Protein AF-A0A538GZ93-F1 (afdb_monomer_lite)

Radius of gyration: 25.15 Å; chains: 1; bounding box: 50×62×90 Å

Structure (mmCIF, N/CA/C/O backbone):
data_AF-A0A538GZ93-F1
#
_entry.id   AF-A0A538GZ93-F1
#
loop_
_atom_site.group_PDB
_atom_site.id
_atom_site.type_symbol
_atom_site.label_atom_id
_atom_site.label_alt_id
_atom_site.label_comp_id
_atom_site.label_asym_id
_atom_site.label_entity_id
_atom_site.label_seq_id
_atom_site.pdbx_PDB_ins_code
_atom_site.Cartn_x
_atom_site.Cartn_y
_atom_site.Cartn_z
_atom_site.occupancy
_atom_site.B_iso_or_equiv
_atom_site.auth_seq_id
_atom_site.auth_comp_id
_atom_site.auth_asym_id
_atom_site.auth_atom_id
_atom_site.pdbx_PDB_model_num
ATOM 1 N N . MET A 1 1 ? 19.961 29.760 -63.020 1.00 33.03 1 MET A N 1
ATOM 2 C CA . MET A 1 1 ? 20.950 28.716 -62.664 1.00 33.03 1 MET A CA 1
ATOM 3 C C . MET A 1 1 ? 20.915 28.530 -61.152 1.00 33.03 1 MET A C 1
ATOM 5 O O . MET A 1 1 ? 20.773 29.519 -60.448 1.00 33.03 1 MET A O 1
ATOM 9 N N . ARG A 1 2 ? 20.919 27.277 -60.682 1.00 33.62 2 ARG A N 1
ATOM 10 C CA . ARG A 1 2 ? 20.816 26.868 -59.266 1.00 33.62 2 ARG A CA 1
ATOM 11 C C . ARG A 1 2 ? 22.077 27.219 -58.461 1.00 33.62 2 ARG A C 1
ATOM 13 O O . ARG A 1 2 ? 23.160 27.010 -58.991 1.00 33.62 2 ARG A O 1
ATOM 20 N N . ALA A 1 3 ? 21.899 27.595 -57.188 1.00 28.95 3 ALA A N 1
ATOM 21 C CA . ALA A 1 3 ? 22.716 27.256 -55.998 1.00 28.95 3 ALA A CA 1
ATOM 22 C C . ALA A 1 3 ? 22.249 28.168 -54.830 1.00 28.95 3 ALA A C 1
ATOM 24 O O . ALA A 1 3 ? 22.225 29.374 -55.016 1.00 28.95 3 ALA A O 1
ATOM 25 N N . ILE A 1 4 ? 21.628 27.701 -53.735 1.00 34.88 4 ILE A N 1
ATOM 26 C CA . ILE A 1 4 ? 22.102 26.900 -52.576 1.00 34.88 4 ILE A CA 1
ATOM 27 C C . ILE A 1 4 ? 22.288 27.798 -51.332 1.00 34.88 4 ILE A C 1
ATOM 29 O O . ILE A 1 4 ? 23.159 28.657 -51.343 1.00 34.88 4 ILE A O 1
ATOM 33 N N . ARG A 1 5 ? 21.532 27.448 -50.264 1.00 31.25 5 ARG A N 1
ATOM 34 C CA . ARG A 1 5 ? 21.766 27.665 -48.807 1.00 31.25 5 ARG A CA 1
ATOM 35 C C . ARG A 1 5 ? 21.758 29.121 -48.312 1.00 31.25 5 ARG A C 1
ATOM 37 O O . ARG A 1 5 ? 22.118 30.019 -49.044 1.00 31.25 5 ARG A O 1
ATOM 44 N N . LEU A 1 6 ? 21.448 29.470 -47.067 1.00 32.88 6 LEU A N 1
ATOM 45 C CA . LEU A 1 6 ? 20.884 28.906 -45.826 1.00 32.88 6 LEU A CA 1
ATOM 46 C C . LEU A 1 6 ? 20.804 30.139 -44.892 1.00 32.88 6 LEU A C 1
ATOM 48 O O . LEU A 1 6 ? 21.508 31.116 -45.127 1.00 32.88 6 LEU A O 1
ATOM 52 N N . LEU A 1 7 ? 20.067 30.028 -43.786 1.00 32.72 7 LEU A N 1
ATOM 53 C CA . LEU A 1 7 ? 20.165 30.898 -42.604 1.00 32.72 7 LEU A CA 1
ATOM 54 C C . LEU A 1 7 ? 19.738 32.364 -42.784 1.00 32.72 7 LEU A C 1
ATOM 56 O O . LEU A 1 7 ? 20.490 33.224 -43.223 1.00 32.72 7 LEU A O 1
ATOM 60 N N . CYS A 1 8 ? 18.555 32.668 -42.271 1.00 30.39 8 CYS A N 1
ATOM 61 C CA . CYS A 1 8 ? 18.413 33.475 -41.062 1.00 30.39 8 CYS A CA 1
ATOM 62 C C . CYS A 1 8 ? 16.921 33.530 -40.751 1.00 30.39 8 CYS A C 1
ATOM 64 O O . CYS A 1 8 ? 16.125 33.727 -41.658 1.00 30.39 8 CYS A O 1
ATOM 66 N N . TRP A 1 9 ? 16.564 33.320 -39.492 1.00 29.02 9 TRP A N 1
ATOM 67 C CA . TRP A 1 9 ? 15.606 34.115 -38.720 1.00 29.02 9 TRP A CA 1
ATOM 68 C C . TRP A 1 9 ? 15.513 33.425 -37.365 1.00 29.02 9 TRP A C 1
ATOM 70 O O . TRP A 1 9 ? 14.791 32.453 -37.164 1.00 29.02 9 TRP A O 1
ATOM 80 N N . GLY A 1 10 ? 16.375 33.893 -36.467 1.00 29.19 10 GLY A N 1
ATOM 81 C CA . GLY A 1 10 ? 16.202 33.695 -35.045 1.00 29.19 10 GLY A CA 1
ATOM 82 C C . GLY A 1 10 ? 15.264 34.754 -34.473 1.00 29.19 10 GLY A C 1
ATOM 83 O O . GLY A 1 10 ? 15.042 35.804 -35.072 1.00 29.19 10 GLY A O 1
ATOM 84 N N . VAL A 1 11 ? 14.847 34.464 -33.243 1.00 38.41 11 VAL A N 1
ATOM 85 C CA . VAL A 1 11 ? 14.286 35.379 -32.243 1.00 38.41 11 VAL A CA 1
ATOM 86 C C . VAL A 1 11 ? 12.806 35.731 -32.418 1.00 38.41 11 VAL A C 1
ATOM 88 O O . VAL A 1 11 ? 12.451 36.782 -32.931 1.00 38.41 11 VAL A O 1
ATOM 91 N N . CYS A 1 12 ? 11.948 34.867 -31.870 1.00 31.84 12 CYS A N 1
ATOM 92 C CA . CYS A 1 12 ? 10.775 35.269 -31.085 1.00 31.84 12 CYS A CA 1
ATOM 93 C C . CYS A 1 12 ? 10.253 34.044 -30.319 1.00 31.84 12 CYS A C 1
ATOM 95 O O . CYS A 1 12 ? 9.621 33.176 -30.911 1.00 31.84 12 CYS A O 1
ATOM 97 N N . GLY A 1 13 ? 10.544 33.948 -29.017 1.00 30.34 13 GLY A N 1
ATOM 98 C CA . GLY A 1 13 ? 9.973 32.883 -28.180 1.00 30.34 13 GLY A CA 1
ATOM 99 C C . GLY A 1 13 ? 10.751 32.488 -26.925 1.00 30.34 13 GLY A C 1
ATOM 100 O O . GLY A 1 13 ? 10.709 31.328 -26.548 1.00 30.34 13 GLY A O 1
ATOM 101 N N . LEU A 1 14 ? 11.479 33.402 -26.277 1.00 35.91 14 LEU A N 1
ATOM 102 C CA . LEU A 1 14 ? 12.173 33.127 -25.009 1.00 35.91 14 LEU A CA 1
ATOM 103 C C . LEU A 1 14 ? 11.898 34.236 -23.984 1.00 35.91 14 LEU A C 1
ATOM 105 O O . LEU A 1 14 ? 12.819 34.923 -23.573 1.00 35.91 14 LEU A O 1
ATOM 109 N N . VAL A 1 15 ? 10.629 34.443 -23.596 1.00 34.38 15 VAL A N 1
ATOM 110 C CA . VAL A 1 15 ? 10.277 35.214 -22.372 1.00 34.38 15 VAL A CA 1
ATOM 111 C C . VAL A 1 15 ? 9.033 34.676 -21.620 1.00 34.38 15 VAL A C 1
ATOM 113 O O . VAL A 1 15 ? 8.738 35.147 -20.533 1.00 34.38 15 VAL A O 1
ATOM 116 N N . LEU A 1 16 ? 8.318 33.640 -22.084 1.00 31.84 16 LEU A N 1
ATOM 117 C CA . LEU A 1 16 ? 7.093 33.155 -21.397 1.00 31.84 16 LEU A CA 1
ATOM 118 C C . LEU A 1 16 ? 7.134 31.692 -20.920 1.00 31.84 16 LEU A C 1
ATOM 120 O O . LEU A 1 16 ? 6.101 31.112 -20.613 1.00 31.84 16 LEU A O 1
ATOM 124 N N . GLY A 1 17 ? 8.327 31.105 -20.802 1.00 27.55 17 GLY A N 1
ATOM 125 C CA . GLY A 1 17 ? 8.528 29.721 -20.343 1.00 27.55 17 GLY A CA 1
ATOM 126 C C . GLY A 1 17 ? 9.226 29.586 -18.987 1.00 27.55 17 GLY A C 1
ATOM 127 O O . GLY A 1 17 ? 9.816 28.548 -18.727 1.00 27.55 17 GLY A O 1
ATOM 128 N N . ALA A 1 18 ? 9.227 30.630 -18.150 1.00 29.08 18 ALA A N 1
ATOM 129 C CA . ALA A 1 18 ? 9.915 30.640 -16.849 1.00 29.08 18 ALA A CA 1
ATOM 130 C C . ALA A 1 18 ? 8.966 30.816 -15.642 1.00 29.08 18 ALA A C 1
ATOM 132 O O . ALA A 1 18 ? 9.426 31.030 -14.527 1.00 29.08 18 ALA A O 1
ATOM 133 N N . ALA A 1 19 ? 7.646 30.718 -15.848 1.00 29.64 19 ALA A N 1
ATOM 134 C CA . ALA A 1 19 ? 6.640 30.947 -14.800 1.00 29.64 19 ALA A CA 1
ATOM 135 C C . ALA A 1 19 ? 5.643 29.785 -14.592 1.00 29.64 19 ALA A C 1
ATOM 137 O O . ALA A 1 19 ? 4.705 29.931 -13.817 1.00 29.64 19 ALA A O 1
ATOM 138 N N . ALA A 1 20 ? 5.837 28.631 -15.241 1.00 28.31 20 ALA A N 1
ATOM 139 C CA . ALA A 1 20 ? 4.929 27.476 -15.130 1.00 28.31 20 ALA A CA 1
ATOM 140 C C . ALA A 1 20 ? 5.632 26.145 -14.782 1.00 28.31 20 ALA A C 1
ATOM 142 O O . ALA A 1 20 ? 5.025 25.088 -14.878 1.00 28.31 20 ALA A O 1
ATOM 143 N N . GLY A 1 21 ? 6.903 26.189 -14.366 1.00 27.14 21 GLY A N 1
ATOM 144 C CA . GLY A 1 21 ? 7.731 25.006 -14.086 1.00 27.14 21 GLY A CA 1
ATOM 145 C C . GLY A 1 21 ? 8.230 24.926 -12.642 1.00 27.14 21 GLY A C 1
ATOM 146 O O . GLY A 1 21 ? 9.392 24.606 -12.428 1.00 27.14 21 GLY A O 1
ATOM 147 N N . VAL A 1 22 ? 7.395 25.300 -11.663 1.00 28.42 22 VAL A N 1
ATOM 148 C CA . VAL A 1 22 ? 7.729 25.266 -10.217 1.00 28.42 22 VAL A CA 1
ATOM 149 C C . VAL A 1 22 ? 6.665 24.513 -9.389 1.00 28.42 22 VAL A C 1
ATOM 151 O O . VAL A 1 22 ? 6.738 24.471 -8.170 1.00 28.42 22 VAL A O 1
ATOM 154 N N . ALA A 1 23 ? 5.681 23.863 -10.017 1.00 27.72 23 ALA A N 1
ATOM 155 C CA . ALA A 1 23 ? 4.518 23.312 -9.305 1.00 27.72 23 ALA A CA 1
ATOM 156 C C . ALA A 1 23 ? 4.428 21.771 -9.238 1.00 27.72 23 ALA A C 1
ATOM 158 O O . ALA A 1 23 ? 3.365 21.264 -8.903 1.00 27.72 23 ALA A O 1
ATOM 159 N N . ALA A 1 24 ? 5.490 21.012 -9.537 1.00 28.22 24 ALA A N 1
ATOM 160 C CA . ALA A 1 24 ? 5.375 19.552 -9.687 1.00 28.22 24 ALA A CA 1
ATOM 161 C C . 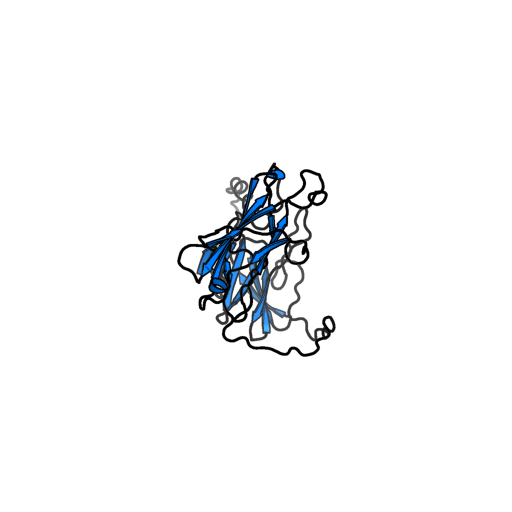ALA A 1 24 ? 6.510 18.730 -9.043 1.00 28.22 24 ALA A C 1
ATOM 163 O O . ALA A 1 24 ? 6.997 17.785 -9.646 1.00 28.22 24 ALA A O 1
ATOM 164 N N . VAL A 1 25 ? 6.929 19.064 -7.815 1.00 29.80 25 VAL A N 1
ATOM 165 C CA . VAL A 1 25 ? 7.693 18.133 -6.949 1.00 29.80 25 VAL A CA 1
ATOM 166 C C . VAL A 1 25 ? 7.205 18.252 -5.498 1.00 29.80 25 VAL A C 1
ATOM 168 O O . VAL A 1 25 ? 7.962 18.581 -4.589 1.00 29.80 25 VAL A O 1
ATOM 171 N N . ALA A 1 26 ? 5.902 18.046 -5.283 1.00 29.44 26 ALA A N 1
ATOM 172 C CA . ALA A 1 26 ? 5.291 18.009 -3.948 1.00 29.44 26 ALA A CA 1
ATOM 173 C C . ALA A 1 26 ? 4.615 16.660 -3.610 1.00 29.44 26 ALA A C 1
ATOM 175 O O . ALA A 1 26 ? 4.062 16.518 -2.525 1.00 29.44 26 ALA A O 1
ATOM 176 N N . ALA A 1 27 ? 4.716 15.648 -4.480 1.00 30.12 27 ALA A N 1
ATOM 177 C CA . ALA A 1 27 ? 4.021 14.366 -4.314 1.00 30.12 27 ALA A CA 1
ATOM 178 C C . ALA A 1 27 ? 4.760 13.326 -3.468 1.00 30.12 27 ALA A C 1
ATOM 180 O O . ALA A 1 27 ? 4.169 12.710 -2.593 1.00 30.12 27 ALA A O 1
ATOM 181 N N . ALA A 1 28 ? 6.066 13.149 -3.678 1.00 29.59 28 ALA A N 1
ATOM 182 C CA . ALA A 1 28 ? 6.878 12.207 -2.896 1.00 29.59 28 ALA A CA 1
ATOM 183 C C . ALA A 1 28 ? 7.551 12.872 -1.675 1.00 29.59 28 ALA A C 1
ATOM 185 O O . ALA A 1 28 ? 8.419 12.297 -1.027 1.00 29.59 28 ALA A O 1
ATOM 186 N N . GLY A 1 29 ? 7.145 14.111 -1.377 1.00 29.72 29 GLY A N 1
ATOM 187 C CA . GLY A 1 29 ? 7.703 14.993 -0.353 1.00 29.72 29 GLY A CA 1
ATOM 188 C C . GLY A 1 29 ? 6.637 15.622 0.544 1.00 29.72 29 GLY A C 1
ATOM 189 O O . GLY A 1 29 ? 6.846 16.720 1.059 1.00 29.72 29 GLY A O 1
ATOM 190 N N . ALA A 1 30 ? 5.518 14.932 0.792 1.00 31.72 30 ALA A N 1
ATOM 191 C CA . ALA A 1 30 ? 4.599 15.316 1.871 1.00 31.72 30 ALA A CA 1
ATOM 192 C C . ALA A 1 30 ? 5.238 15.201 3.276 1.00 31.72 30 ALA A C 1
ATOM 194 O O . ALA A 1 30 ? 4.623 15.582 4.270 1.00 31.72 30 ALA A O 1
ATOM 195 N N . ILE A 1 31 ? 6.504 14.775 3.357 1.00 36.38 31 ILE A N 1
ATOM 196 C CA . ILE A 1 31 ? 7.366 14.922 4.528 1.00 36.38 31 ILE A CA 1
ATOM 197 C C . ILE A 1 31 ? 8.696 15.584 4.111 1.00 36.38 31 ILE A C 1
ATOM 199 O O . ILE A 1 31 ? 9.736 14.943 4.155 1.00 36.38 31 ILE A O 1
ATOM 203 N N . ALA A 1 32 ? 8.667 16.832 3.618 1.00 39.22 32 ALA A N 1
ATOM 204 C CA . ALA A 1 32 ? 9.683 17.887 3.850 1.00 39.22 32 ALA A CA 1
ATOM 205 C C . ALA A 1 32 ? 9.792 18.901 2.688 1.00 39.22 32 ALA A C 1
ATOM 207 O O . ALA A 1 32 ? 10.618 18.742 1.792 1.00 39.22 32 ALA A O 1
ATOM 208 N N . ALA A 1 33 ? 9.059 20.019 2.771 1.00 29.81 33 ALA A N 1
ATOM 209 C CA . ALA A 1 33 ? 9.479 21.299 2.185 1.00 29.81 33 ALA A CA 1
ATOM 210 C C . ALA A 1 33 ? 8.758 22.485 2.861 1.00 29.81 33 ALA A C 1
ATOM 212 O O . ALA A 1 33 ? 7.602 22.782 2.573 1.00 29.81 33 ALA A O 1
ATOM 213 N N . GLY A 1 34 ? 9.491 23.175 3.744 1.00 27.19 34 GLY A N 1
ATOM 214 C CA . GLY A 1 34 ? 9.091 24.388 4.469 1.00 27.19 34 GLY A CA 1
ATOM 215 C C . GLY A 1 34 ? 8.592 24.101 5.890 1.00 27.19 34 GLY A C 1
ATOM 216 O O . GLY A 1 34 ? 7.882 23.114 6.078 1.00 27.19 34 GLY A O 1
ATOM 217 N N . PRO A 1 35 ? 8.915 24.932 6.904 1.00 34.22 35 PRO A N 1
ATOM 218 C CA . PRO A 1 35 ? 8.168 24.902 8.146 1.00 34.22 35 PRO A CA 1
ATOM 219 C C . PRO A 1 35 ? 6.760 25.368 7.786 1.00 34.22 35 PRO A C 1
ATOM 221 O O . PRO A 1 35 ? 6.449 26.558 7.796 1.00 34.22 35 PRO A O 1
ATOM 224 N N . THR A 1 36 ? 5.881 24.435 7.433 1.00 41.56 36 THR A N 1
ATOM 225 C CA . THR A 1 36 ? 4.512 24.625 7.868 1.00 41.56 36 THR A CA 1
ATOM 226 C C . THR A 1 36 ? 4.644 24.708 9.373 1.00 41.56 36 THR A C 1
ATOM 228 O O . THR A 1 36 ? 5.053 23.726 9.993 1.00 41.56 36 THR A O 1
ATOM 231 N N . ASP A 1 37 ? 4.384 25.885 9.931 1.00 48.09 37 ASP A N 1
ATOM 232 C CA . ASP A 1 37 ? 4.181 26.118 11.359 1.00 48.09 37 ASP A CA 1
ATOM 233 C C . ASP A 1 37 ? 2.904 25.364 11.783 1.00 48.09 37 ASP A C 1
ATOM 235 O O . ASP A 1 37 ? 1.902 25.927 12.211 1.00 48.09 37 ASP A O 1
ATOM 239 N N . ARG A 1 38 ? 2.875 24.059 11.486 1.00 55.56 38 ARG A N 1
ATOM 240 C CA . ARG A 1 38 ? 1.921 23.113 12.013 1.00 55.56 38 ARG A CA 1
ATOM 241 C C . ARG A 1 38 ? 2.386 22.951 13.429 1.00 55.56 38 ARG A C 1
ATOM 243 O O . ARG A 1 38 ? 3.443 22.375 13.672 1.00 55.56 38 ARG A O 1
ATOM 250 N N . ASP A 1 39 ? 1.597 23.525 14.318 1.00 66.25 39 ASP A N 1
ATOM 251 C CA . ASP A 1 39 ? 1.706 23.292 15.740 1.00 66.25 39 ASP A CA 1
ATOM 252 C C . ASP A 1 39 ? 1.962 21.790 15.959 1.00 66.25 39 ASP A C 1
ATOM 254 O O . ASP A 1 39 ? 1.113 20.985 15.560 1.00 66.25 39 ASP A O 1
ATOM 258 N N . PRO A 1 40 ? 3.117 21.380 16.514 1.00 66.00 40 PRO A N 1
ATOM 259 C CA . PRO A 1 40 ? 3.411 19.977 16.790 1.00 66.00 40 PRO A CA 1
ATOM 260 C C . PRO A 1 40 ? 2.304 19.303 17.606 1.00 66.00 40 PRO A C 1
ATOM 262 O O . PRO A 1 40 ? 2.048 18.115 17.427 1.00 66.00 40 PRO A O 1
ATOM 265 N N . ALA A 1 41 ? 1.570 20.074 18.419 1.00 68.56 41 ALA A N 1
ATOM 266 C CA . ALA A 1 41 ? 0.410 19.590 19.159 1.00 68.56 41 ALA A CA 1
ATOM 267 C C . ALA A 1 41 ? -0.745 19.118 18.250 1.00 68.56 41 ALA A C 1
ATOM 269 O O . ALA A 1 41 ? -1.578 18.319 18.675 1.00 68.56 41 ALA A O 1
ATOM 270 N N . SER A 1 42 ? -0.798 19.576 16.998 1.00 72.75 42 SER A N 1
ATOM 271 C CA . SER A 1 42 ? -1.792 19.167 15.997 1.00 72.75 42 SER A CA 1
ATOM 272 C C . SER A 1 42 ? -1.404 17.912 15.207 1.00 72.75 42 SER A C 1
ATOM 274 O O . SER A 1 42 ? -2.217 17.415 14.428 1.00 72.75 42 SER A O 1
ATOM 276 N N . ILE A 1 43 ? -0.184 17.394 15.391 1.00 78.69 43 ILE A N 1
ATOM 277 C CA . ILE A 1 43 ? 0.330 16.250 14.638 1.00 78.69 43 ILE A CA 1
ATOM 278 C C . ILE A 1 43 ? 0.079 14.960 15.423 1.00 78.69 43 ILE A C 1
ATOM 280 O O . ILE A 1 43 ? 0.451 14.823 16.588 1.00 78.69 43 ILE A O 1
ATOM 284 N N . ILE A 1 44 ? -0.537 13.996 14.749 1.00 85.19 44 ILE A N 1
ATOM 285 C CA . ILE A 1 44 ? -0.671 12.609 15.183 1.00 85.19 44 ILE A CA 1
ATOM 286 C C . ILE A 1 44 ? -0.404 11.731 13.962 1.00 85.19 44 ILE A C 1
ATOM 288 O O . ILE A 1 44 ? -0.912 12.0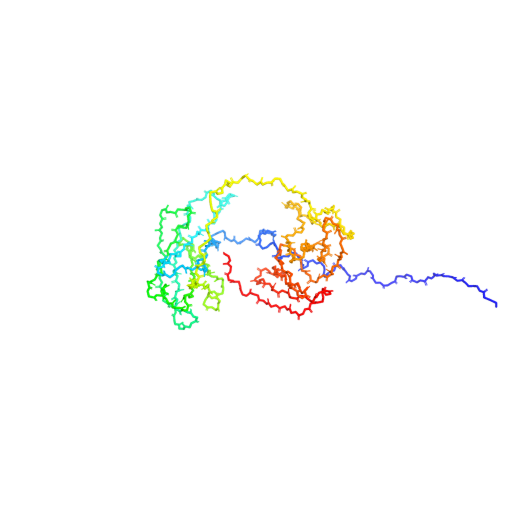15 12.876 1.00 85.19 44 ILE A O 1
ATOM 292 N N . ASP A 1 45 ? 0.401 10.693 14.148 1.00 85.88 45 ASP A N 1
ATOM 293 C CA . ASP A 1 45 ? 0.684 9.682 13.135 1.00 85.88 45 ASP A CA 1
ATOM 294 C C . ASP A 1 45 ? 0.419 8.287 13.705 1.00 85.88 45 ASP A C 1
ATOM 296 O O . ASP A 1 45 ? 0.504 8.071 14.921 1.00 85.88 45 ASP A O 1
ATOM 300 N N . VAL A 1 46 ? 0.028 7.349 12.848 1.00 87.12 46 VAL A N 1
ATOM 301 C CA . VAL A 1 46 ? -0.436 6.028 13.268 1.00 87.12 46 VAL A CA 1
ATOM 302 C C . VAL A 1 46 ? 0.137 4.952 12.360 1.00 87.12 46 VAL A C 1
ATOM 304 O O . VAL A 1 46 ? -0.189 4.884 11.183 1.00 87.12 46 VAL A O 1
ATOM 307 N N . GLY A 1 47 ? 0.923 4.053 12.948 1.00 86.62 47 GLY A N 1
ATOM 308 C CA . GLY A 1 47 ? 1.287 2.783 12.333 1.00 86.62 47 GLY A CA 1
ATOM 309 C C . GLY A 1 47 ? 0.241 1.714 12.643 1.00 86.62 47 GLY A C 1
ATOM 310 O O . GLY A 1 47 ? -0.132 1.513 13.803 1.00 86.62 47 GLY A O 1
ATOM 311 N N . HIS A 1 48 ? -0.203 0.997 11.621 1.00 89.62 48 HIS A N 1
ATOM 312 C CA . HIS A 1 48 ? -1.107 -0.142 11.725 1.00 89.62 48 HIS A CA 1
ATOM 313 C C . HIS A 1 48 ? -0.582 -1.260 10.821 1.00 89.62 48 HIS A C 1
ATOM 315 O O . HIS A 1 48 ? 0.094 -0.987 9.844 1.00 89.62 48 HIS A O 1
ATOM 321 N N . LEU A 1 49 ? -0.839 -2.518 11.173 1.00 87.44 49 LEU A N 1
ATOM 322 C CA . LEU A 1 49 ? -0.637 -3.642 10.263 1.00 87.44 49 LEU A CA 1
ATOM 323 C C . LEU A 1 49 ? -1.971 -4.381 10.166 1.00 87.44 49 LEU A C 1
ATOM 325 O O . LEU A 1 49 ? -2.362 -5.052 11.131 1.00 87.44 49 LEU A O 1
ATOM 329 N N . PRO A 1 50 ? -2.714 -4.224 9.061 1.00 87.56 50 PRO A N 1
ATOM 330 C CA . PRO A 1 50 ? -4.049 -4.779 8.951 1.00 87.56 50 PRO A CA 1
ATOM 331 C C . PRO A 1 50 ? -4.006 -6.309 8.804 1.00 87.56 50 PRO A C 1
ATOM 333 O O . PRO A 1 50 ? -3.255 -6.825 7.972 1.00 87.56 50 PRO A O 1
ATOM 336 N N . PRO A 1 51 ? -4.831 -7.079 9.543 1.00 90.19 51 PRO A N 1
ATOM 337 C CA . PRO A 1 51 ? -4.960 -8.515 9.321 1.00 90.19 51 PRO A CA 1
ATOM 338 C C . PRO A 1 51 ? -5.800 -8.775 8.061 1.00 90.19 51 PRO A C 1
ATOM 340 O O . PRO A 1 51 ? -6.991 -9.071 8.145 1.00 90.19 51 PRO A O 1
ATOM 343 N N . LEU A 1 52 ? -5.191 -8.628 6.882 1.00 90.62 52 LEU A N 1
ATOM 344 C CA . LEU A 1 52 ? -5.874 -8.724 5.582 1.00 90.62 52 LEU A CA 1
ATOM 345 C C . LEU A 1 52 ? -6.523 -10.092 5.353 1.00 90.62 52 LEU A C 1
ATOM 347 O O . LEU A 1 52 ? -7.651 -10.177 4.870 1.00 90.62 52 LEU A O 1
ATOM 351 N N . LEU A 1 53 ? -5.806 -11.152 5.721 1.00 91.56 53 LEU A N 1
ATOM 352 C CA . LEU A 1 53 ? -6.224 -12.542 5.598 1.00 91.56 53 LEU A CA 1
ATOM 353 C C . LEU A 1 53 ? -6.118 -13.208 6.965 1.00 91.56 53 LEU A C 1
ATOM 355 O O . LEU A 1 53 ? -5.112 -13.044 7.654 1.00 91.56 53 LEU A O 1
ATOM 359 N N . ARG A 1 54 ? -7.147 -13.962 7.350 1.00 91.75 54 ARG A N 1
ATOM 360 C CA . ARG A 1 54 ? -7.213 -14.654 8.645 1.00 91.75 54 ARG A CA 1
ATOM 361 C C . ARG A 1 54 ? -7.637 -16.096 8.480 1.00 91.75 54 ARG A C 1
ATOM 363 O O . ARG A 1 54 ? -8.479 -16.399 7.635 1.00 91.75 54 ARG A O 1
ATOM 370 N N . LEU A 1 55 ? -7.127 -16.983 9.322 1.00 89.00 55 LEU A N 1
ATOM 371 C CA . LEU A 1 55 ? -7.614 -18.356 9.355 1.00 89.00 55 LEU A CA 1
ATOM 372 C C . LEU A 1 55 ? -9.037 -18.412 9.947 1.00 89.00 55 LEU A C 1
ATOM 374 O O . LEU A 1 55 ? -9.372 -17.641 10.853 1.00 89.00 55 LEU A O 1
ATOM 378 N N . PRO A 1 56 ? -9.900 -19.332 9.481 1.00 83.88 56 PRO A N 1
ATOM 379 C CA . PRO A 1 56 ? -11.200 -19.551 10.102 1.00 83.88 56 PRO A CA 1
ATOM 380 C C . PRO A 1 56 ? -11.075 -19.845 11.605 1.00 83.88 56 PRO A C 1
ATOM 382 O O . PRO A 1 56 ? -10.344 -20.742 12.019 1.00 83.88 56 PRO A O 1
ATOM 385 N N . GLY A 1 57 ? -11.807 -19.090 12.429 1.00 83.50 57 GLY A N 1
ATOM 386 C CA . GLY A 1 57 ? -11.788 -19.220 13.893 1.00 83.50 57 GLY A CA 1
ATOM 387 C C . GLY A 1 57 ? -10.643 -18.486 14.601 1.00 83.50 57 GLY A C 1
ATOM 388 O O . GLY A 1 57 ? -10.621 -18.461 15.831 1.00 83.50 57 GLY A O 1
ATOM 389 N N . GLU A 1 58 ? -9.728 -17.857 13.860 1.00 89.69 58 GLU A N 1
ATOM 390 C CA . GLU A 1 58 ? -8.694 -16.995 14.428 1.00 89.69 58 GLU A CA 1
ATOM 391 C C . GLU A 1 58 ? -9.320 -15.752 15.080 1.00 89.69 58 GLU A C 1
ATOM 393 O O . GLU A 1 58 ? -10.140 -15.051 14.471 1.00 89.69 58 GLU A O 1
ATOM 398 N N . GLN A 1 59 ? -8.937 -15.473 16.330 1.00 90.56 59 GLN A N 1
ATOM 399 C CA . GLN A 1 59 ? -9.319 -14.228 16.992 1.00 90.56 59 GLN A CA 1
ATOM 400 C C . GLN A 1 59 ? -8.608 -13.056 16.321 1.00 90.56 59 GLN A C 1
ATOM 402 O O . GLN A 1 59 ? -7.399 -13.092 16.115 1.00 90.56 59 GLN A O 1
ATOM 407 N N . ALA A 1 60 ? -9.363 -12.010 15.993 1.00 94.44 60 ALA A N 1
ATOM 408 C CA . ALA A 1 60 ? -8.810 -10.822 15.368 1.00 94.44 60 ALA A CA 1
ATOM 409 C C . ALA A 1 60 ? -8.606 -9.720 16.413 1.00 94.44 60 ALA A C 1
ATOM 411 O O . ALA A 1 60 ? -9.572 -9.195 16.969 1.00 94.44 60 ALA A O 1
ATOM 412 N N . THR A 1 61 ? -7.347 -9.342 16.624 1.00 95.19 61 THR A N 1
ATOM 413 C CA . THR A 1 61 ? -6.962 -8.174 17.420 1.00 95.19 61 THR A CA 1
ATOM 414 C C . THR A 1 61 ? -6.400 -7.110 16.486 1.00 95.19 61 THR A C 1
ATOM 416 O O . THR A 1 61 ? -5.420 -7.344 15.781 1.00 95.19 61 THR A O 1
ATOM 419 N N . LEU A 1 62 ? -7.000 -5.925 16.492 1.00 95.94 62 LEU A N 1
ATOM 420 C CA . LEU A 1 62 ? -6.526 -4.780 15.721 1.00 95.94 62 LEU A CA 1
ATOM 421 C C . LEU A 1 62 ? -5.572 -3.971 16.589 1.00 95.94 62 LEU A C 1
ATOM 423 O O . LEU A 1 62 ? -5.939 -3.588 17.699 1.00 95.94 62 LEU A O 1
ATOM 427 N N . ARG A 1 63 ? -4.351 -3.739 16.099 1.00 94.94 63 ARG A N 1
ATOM 428 C CA . ARG A 1 63 ? -3.272 -3.099 16.859 1.00 94.94 63 ARG A CA 1
ATOM 429 C C . ARG A 1 63 ? -2.770 -1.841 16.163 1.00 94.94 63 ARG A C 1
ATOM 431 O O . ARG A 1 63 ? -2.596 -1.838 14.948 1.00 94.94 63 ARG A O 1
ATOM 438 N N . PHE A 1 64 ? -2.518 -0.796 16.941 1.00 92.94 64 PHE A N 1
ATOM 439 C CA . PHE A 1 64 ? -2.095 0.512 16.454 1.00 92.94 64 PHE A CA 1
ATOM 440 C C . PHE A 1 64 ? -0.927 1.043 17.288 1.00 92.94 64 PHE A C 1
ATOM 442 O O . PHE A 1 64 ? -0.917 0.951 18.522 1.00 92.94 64 PHE A O 1
ATOM 449 N N . ASN A 1 65 ? 0.045 1.636 16.605 1.00 90.19 65 ASN A N 1
ATOM 450 C CA . ASN A 1 65 ? 1.131 2.410 17.184 1.00 90.19 65 ASN A CA 1
ATOM 451 C C . ASN A 1 65 ? 0.872 3.881 16.902 1.00 90.19 65 ASN A C 1
ATOM 453 O O . ASN A 1 65 ? 0.849 4.282 15.748 1.00 90.19 65 ASN A O 1
ATOM 457 N N . VAL A 1 66 ? 0.680 4.679 17.948 1.00 88.31 66 VAL A N 1
ATOM 458 C CA . VAL A 1 66 ? 0.428 6.115 17.804 1.00 88.31 66 VAL A CA 1
ATOM 459 C C . VAL A 1 66 ? 1.692 6.887 18.137 1.00 88.31 66 VAL A C 1
ATOM 461 O O . VAL A 1 66 ? 2.275 6.699 19.209 1.00 88.31 66 VAL A O 1
ATOM 464 N N . PHE A 1 67 ? 2.082 7.771 17.228 1.00 86.12 67 PHE A N 1
ATOM 465 C CA . PHE A 1 67 ? 3.187 8.697 17.383 1.00 86.12 67 PHE A CA 1
ATOM 466 C C . PHE A 1 67 ? 2.661 10.131 17.472 1.00 86.12 67 PHE A C 1
ATOM 468 O O . PHE A 1 67 ? 1.843 10.566 16.663 1.00 86.12 67 PHE A O 1
ATOM 475 N N . CYS A 1 68 ? 3.145 10.868 18.468 1.00 84.25 68 CYS A N 1
ATOM 476 C CA . CYS A 1 68 ? 2.819 12.274 18.675 1.00 84.25 68 CYS A CA 1
ATOM 477 C C . CYS A 1 68 ? 4.141 13.005 18.919 1.00 84.25 68 CYS A C 1
ATOM 479 O O . CYS A 1 68 ? 4.796 12.712 19.923 1.00 84.25 68 CYS A O 1
ATOM 481 N N . PRO A 1 69 ? 4.580 13.885 18.006 1.00 78.31 69 PRO A N 1
ATOM 482 C CA . PRO A 1 69 ? 5.877 14.531 18.124 1.00 78.31 69 PRO A CA 1
ATOM 483 C C . PRO A 1 69 ? 5.915 15.491 19.315 1.00 78.31 69 PRO A C 1
ATOM 485 O O . PRO A 1 69 ? 4.962 16.225 19.585 1.00 78.31 69 PRO A O 1
ATOM 488 N N . SER A 1 70 ? 7.051 15.513 20.012 1.00 69.81 70 SER A N 1
ATOM 489 C CA . SER A 1 70 ? 7.316 16.501 21.060 1.00 69.81 70 SER A CA 1
ATOM 490 C C . SER A 1 70 ? 7.514 17.901 20.449 1.00 69.81 70 SER A C 1
ATOM 492 O O . SER A 1 70 ? 8.156 18.012 19.405 1.00 69.81 70 SER A O 1
ATOM 494 N N . PRO A 1 71 ? 7.054 18.995 21.091 1.00 64.69 71 PRO A N 1
ATOM 495 C CA . PRO A 1 71 ? 7.272 20.371 20.618 1.00 64.69 71 PRO A CA 1
ATOM 496 C C . PRO A 1 71 ? 8.741 20.856 20.707 1.00 64.69 71 PRO A C 1
ATOM 498 O O . PRO A 1 71 ? 9.019 22.043 20.530 1.00 64.69 71 PRO A O 1
ATOM 501 N N . GLY A 1 72 ? 9.689 19.962 21.012 1.00 65.56 72 GLY A N 1
ATOM 502 C CA . GLY A 1 72 ? 11.126 20.229 21.083 1.00 65.56 72 GLY A CA 1
ATOM 503 C C . GLY A 1 72 ? 11.856 20.118 19.738 1.00 65.56 72 GLY A C 1
ATOM 504 O O . GLY A 1 72 ? 11.263 19.907 18.686 1.00 65.56 72 GLY A O 1
ATOM 505 N N . LYS A 1 73 ? 13.189 20.271 19.771 1.00 63.66 73 LYS A N 1
ATOM 506 C CA . LYS A 1 73 ? 14.046 20.118 18.576 1.00 63.66 73 LYS A CA 1
ATOM 507 C C . LYS A 1 73 ? 14.174 18.668 18.115 1.00 63.66 73 LYS A C 1
ATOM 509 O O . LYS A 1 73 ? 14.432 18.442 16.937 1.00 63.66 73 LYS A O 1
ATOM 514 N N . ASP A 1 74 ? 14.034 17.731 19.046 1.00 68.94 74 ASP A N 1
ATOM 515 C CA . ASP A 1 74 ? 13.949 16.309 18.759 1.00 68.94 74 ASP A CA 1
ATOM 516 C C . ASP A 1 74 ? 12.486 15.869 18.949 1.00 68.94 74 ASP A C 1
ATOM 518 O O . ASP A 1 74 ? 11.957 15.969 20.064 1.00 68.94 74 ASP A O 1
ATOM 522 N N . PRO A 1 75 ? 11.800 15.421 17.883 1.00 65.25 75 PRO A N 1
ATOM 523 C CA . PRO A 1 75 ? 10.417 14.966 17.978 1.00 65.25 75 PRO A CA 1
ATOM 524 C C . PRO A 1 75 ? 10.269 13.665 18.789 1.00 65.25 75 PRO A C 1
ATOM 526 O O . PRO A 1 75 ? 9.140 13.322 19.143 1.00 65.25 75 PRO A O 1
ATOM 529 N N . PHE A 1 76 ? 11.370 12.970 19.105 1.00 68.44 76 PHE A N 1
ATOM 530 C CA . PHE A 1 76 ? 11.411 11.712 19.854 1.00 68.44 76 PHE A CA 1
ATOM 531 C C . PHE A 1 76 ? 11.773 11.875 21.343 1.00 68.44 76 PHE A C 1
ATOM 533 O O . PHE A 1 76 ? 11.574 10.934 22.106 1.00 68.44 76 PHE A O 1
ATOM 540 N N . ASP A 1 77 ? 12.222 13.057 21.786 1.00 65.69 77 ASP A N 1
ATOM 541 C CA . ASP A 1 77 ? 12.619 13.344 23.185 1.00 65.69 77 ASP A CA 1
ATOM 542 C C . ASP A 1 77 ? 11.421 13.555 24.148 1.00 65.69 77 ASP A C 1
ATOM 544 O O . ASP A 1 77 ? 11.562 14.108 25.242 1.00 65.69 77 ASP A O 1
ATOM 548 N N . GLY A 1 78 ? 10.209 13.175 23.736 1.00 64.44 78 GLY A N 1
ATOM 549 C CA . GLY A 1 78 ? 8.969 13.376 24.491 1.00 64.44 78 GLY A CA 1
ATOM 550 C C . GLY A 1 78 ? 8.536 12.174 25.330 1.00 64.44 78 GLY A C 1
ATOM 551 O O . GLY A 1 78 ? 8.945 11.037 25.098 1.00 64.44 78 GLY A O 1
ATOM 552 N N . GLU A 1 79 ? 7.629 12.428 26.277 1.00 70.62 79 GLU A N 1
ATOM 553 C CA . GLU A 1 79 ? 6.862 11.354 26.911 1.00 70.62 79 GLU A CA 1
ATOM 554 C C . GLU A 1 79 ? 6.081 10.563 25.848 1.00 70.62 79 GLU A C 1
ATOM 556 O O . GLU A 1 79 ? 5.629 11.141 24.851 1.00 70.62 79 GLU A O 1
ATOM 561 N N . PRO A 1 80 ? 5.890 9.245 26.034 1.00 73.81 80 PRO A N 1
ATOM 562 C CA . PRO A 1 80 ? 5.174 8.448 25.056 1.00 73.81 80 PRO A CA 1
ATOM 563 C C . PRO A 1 80 ? 3.748 8.970 24.858 1.00 73.81 80 PRO A C 1
ATOM 565 O O . PRO A 1 80 ? 3.069 9.268 25.840 1.00 73.81 80 PRO A O 1
ATOM 568 N N . CYS A 1 81 ? 3.282 9.031 23.603 1.00 80.44 81 CYS A N 1
ATOM 569 C CA . CYS A 1 81 ? 1.986 9.635 23.301 1.00 80.44 81 CYS A CA 1
ATOM 570 C C . CYS A 1 81 ? 0.849 9.013 24.122 1.00 80.44 81 CYS A C 1
ATOM 572 O O . CYS A 1 81 ? 0.634 7.795 24.063 1.00 80.44 81 CYS A O 1
ATOM 574 N N . ASP A 1 82 ? 0.121 9.866 24.848 1.00 87.12 82 ASP A N 1
ATOM 575 C CA . ASP A 1 82 ? -1.138 9.516 25.495 1.00 87.12 82 ASP A CA 1
ATOM 576 C C . ASP A 1 82 ? -2.270 9.666 24.479 1.00 87.12 82 ASP A C 1
ATOM 578 O O . ASP A 1 82 ? -2.785 10.757 24.219 1.00 87.12 82 ASP A O 1
ATOM 582 N N . ALA A 1 83 ? -2.579 8.553 23.826 1.00 91.75 83 ALA A N 1
ATOM 583 C CA . ALA A 1 83 ? -3.588 8.483 22.794 1.00 91.75 83 ALA A CA 1
ATOM 584 C C . ALA A 1 83 ? -4.770 7.630 23.248 1.00 91.75 83 ALA A C 1
ATOM 586 O O . ALA A 1 83 ? -4.675 6.784 24.1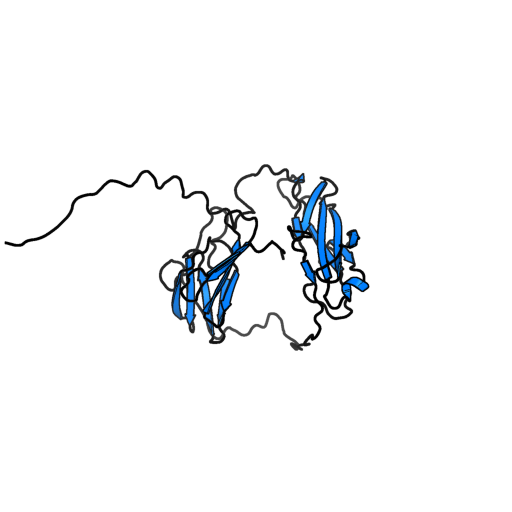37 1.00 91.75 83 ALA A O 1
ATOM 587 N N . GLY A 1 84 ? -5.894 7.847 22.591 1.00 94.38 84 GLY A N 1
ATOM 588 C CA . GLY A 1 84 ? -7.107 7.068 22.738 1.00 94.38 84 GLY A CA 1
ATOM 589 C C . GLY A 1 84 ? -7.814 6.972 21.400 1.00 94.38 84 GLY A C 1
ATOM 590 O O . GLY A 1 84 ? -7.290 7.372 20.358 1.00 94.38 84 GLY A O 1
ATOM 591 N N . GLY A 1 85 ? -9.015 6.413 21.412 1.00 96.38 85 GLY A N 1
ATOM 592 C CA . GLY A 1 85 ? -9.819 6.329 20.208 1.00 96.38 85 GLY A CA 1
ATOM 593 C C . GLY A 1 85 ? -10.717 5.117 20.174 1.00 96.38 85 GLY A C 1
ATOM 594 O O . GLY A 1 85 ? -10.867 4.379 21.149 1.00 96.38 85 GLY A O 1
ATOM 595 N N . ASP A 1 86 ? -11.314 4.928 19.011 1.00 98.44 86 ASP A N 1
ATOM 596 C CA . ASP A 1 86 ? -12.322 3.915 18.782 1.00 98.44 86 ASP A CA 1
ATOM 597 C C . ASP A 1 86 ? -12.100 3.254 17.427 1.00 98.44 86 ASP A C 1
ATOM 599 O O . ASP A 1 86 ? -11.748 3.910 16.445 1.00 98.44 86 ASP A O 1
ATOM 603 N N . VAL A 1 87 ? -12.362 1.956 17.374 1.00 98.38 87 VAL A N 1
ATOM 604 C CA . VAL A 1 87 ? -12.451 1.187 16.141 1.00 98.38 87 VAL A CA 1
ATOM 605 C C . VAL A 1 87 ? -13.916 0.961 15.810 1.00 98.38 87 VAL A C 1
ATOM 607 O O . VAL A 1 87 ? -14.732 0.646 16.670 1.00 98.38 87 VAL A O 1
ATOM 610 N N . PHE A 1 88 ? -14.252 1.121 14.544 1.00 98.56 88 PHE A N 1
ATOM 611 C CA . PHE A 1 88 ? -15.575 0.914 13.994 1.00 98.56 88 PHE A CA 1
ATOM 612 C C . PHE A 1 88 ? -15.509 -0.327 13.113 1.00 98.56 88 PHE A C 1
ATOM 614 O O . PHE A 1 88 ? -14.791 -0.314 12.118 1.00 98.56 88 PHE A O 1
ATOM 621 N N . VAL A 1 89 ? -16.224 -1.397 13.466 1.00 98.31 89 VAL A N 1
ATOM 622 C CA . VAL A 1 89 ? -16.155 -2.704 12.784 1.00 98.31 89 VAL A CA 1
ATOM 623 C C . VAL A 1 89 ? -17.544 -3.166 12.352 1.00 98.31 89 VAL A C 1
ATOM 625 O O . VAL A 1 89 ? -18.518 -2.958 13.066 1.00 98.31 89 VAL A O 1
ATOM 628 N N . ARG A 1 90 ? -17.666 -3.815 11.194 1.00 97.50 90 ARG A N 1
ATOM 629 C CA . ARG A 1 90 ? -18.907 -4.472 10.748 1.00 97.50 90 ARG A CA 1
ATOM 630 C C . ARG A 1 90 ? -18.615 -5.772 10.017 1.00 97.50 90 ARG A C 1
ATOM 632 O O . ARG A 1 90 ? -17.545 -5.918 9.437 1.00 97.50 90 ARG A O 1
ATOM 639 N N . ALA A 1 91 ? -19.586 -6.677 9.981 1.00 95.88 91 ALA A N 1
ATOM 640 C CA . ALA A 1 91 ? -19.507 -7.871 9.146 1.00 95.88 91 ALA A CA 1
ATOM 641 C C . ALA A 1 91 ? -19.627 -7.495 7.659 1.00 95.88 91 ALA A C 1
ATOM 643 O O . ALA A 1 91 ? -20.456 -6.658 7.296 1.00 95.88 91 ALA A O 1
ATOM 644 N N . GLY A 1 92 ? -18.801 -8.109 6.812 1.00 93.31 92 GLY A N 1
ATOM 645 C CA . GLY A 1 92 ? -18.800 -7.888 5.367 1.00 93.31 92 GLY A CA 1
ATOM 646 C C . GLY A 1 92 ? -18.628 -6.415 4.988 1.00 93.31 92 GLY A C 1
ATOM 647 O O . GLY A 1 92 ? -17.904 -5.663 5.647 1.00 93.31 92 GLY A O 1
ATOM 648 N N . ALA A 1 93 ? -19.306 -5.995 3.916 1.00 91.94 93 ALA A N 1
ATOM 649 C CA . ALA A 1 93 ? -19.198 -4.649 3.337 1.00 91.94 93 ALA A CA 1
ATOM 650 C C . ALA A 1 93 ? -20.432 -3.753 3.563 1.00 91.94 93 ALA A C 1
ATOM 652 O O . ALA A 1 93 ? -20.445 -2.605 3.118 1.00 91.94 93 ALA A O 1
ATOM 653 N N . ALA A 1 94 ? -21.472 -4.241 4.241 1.00 90.69 94 ALA A N 1
ATOM 654 C CA . ALA A 1 94 ? -22.746 -3.539 4.377 1.00 90.69 94 ALA A CA 1
ATOM 655 C C . ALA A 1 94 ? -23.214 -3.455 5.834 1.00 90.69 94 ALA A C 1
ATOM 657 O O . ALA A 1 94 ? -22.774 -4.200 6.702 1.00 90.69 94 ALA A O 1
ATOM 658 N N . GLY A 1 95 ? -24.137 -2.529 6.095 1.00 92.31 95 GLY A N 1
ATOM 659 C CA . GLY A 1 95 ? -24.682 -2.305 7.430 1.00 92.31 95 GLY A CA 1
ATOM 660 C C . GLY A 1 95 ? -23.881 -1.308 8.268 1.00 92.31 95 GLY A C 1
ATOM 661 O O . GLY A 1 95 ? -22.927 -0.674 7.801 1.00 92.31 95 GLY A O 1
ATOM 662 N N . ALA A 1 96 ? -24.346 -1.133 9.503 1.00 96.12 96 ALA A N 1
ATOM 663 C CA . ALA A 1 96 ? -23.783 -0.190 10.457 1.00 96.12 96 ALA A CA 1
ATOM 664 C C . ALA A 1 96 ? -22.500 -0.737 11.087 1.00 96.12 96 ALA A C 1
ATOM 666 O O . ALA A 1 96 ? -22.378 -1.937 11.327 1.00 96.12 96 ALA A O 1
ATOM 667 N N . PHE A 1 97 ? -21.570 0.165 11.387 1.00 98.38 97 PHE A N 1
ATOM 668 C CA . PHE A 1 97 ? -20.397 -0.166 12.179 1.00 98.38 97 PHE A CA 1
ATOM 669 C C . PHE A 1 97 ? -20.741 -0.216 13.670 1.00 98.38 97 PHE A C 1
ATOM 671 O O . PHE A 1 97 ? -21.397 0.681 14.202 1.00 98.38 97 PHE A O 1
ATOM 678 N N . GLU A 1 98 ? -20.256 -1.254 14.339 1.00 97.94 98 GLU A N 1
ATOM 679 C CA . GLU A 1 98 ? -20.169 -1.360 15.787 1.00 97.94 98 GLU A CA 1
ATOM 680 C C . GLU A 1 98 ? -18.919 -0.629 16.277 1.00 97.94 98 GLU A C 1
ATOM 682 O O . GLU A 1 98 ? -17.835 -0.765 15.712 1.00 97.94 98 GLU A O 1
ATOM 687 N N . LYS A 1 99 ? -19.080 0.160 17.336 1.00 98.31 99 LYS A N 1
ATOM 688 C CA . LYS A 1 99 ? -18.011 0.951 17.936 1.00 98.31 99 LYS A CA 1
ATOM 689 C C . LYS A 1 99 ? -17.351 0.172 19.076 1.00 98.31 99 LYS A C 1
ATOM 691 O O . LYS A 1 99 ? -18.030 -0.209 20.026 1.00 98.31 99 LYS A O 1
ATOM 696 N N . ILE A 1 100 ? -16.033 0.020 19.016 1.00 98.19 100 ILE A N 1
ATOM 697 C CA . ILE A 1 100 ? -15.205 -0.694 19.990 1.00 98.19 100 ILE A CA 1
ATOM 698 C C . ILE A 1 100 ? -14.117 0.264 20.496 1.00 98.19 100 ILE A C 1
ATOM 700 O O . ILE A 1 100 ? -13.319 0.742 19.689 1.00 98.19 100 ILE A O 1
ATOM 704 N N . PRO A 1 101 ? -14.041 0.558 21.803 1.00 97.62 101 PRO A N 1
ATOM 705 C CA . PRO A 1 101 ? -13.005 1.441 22.327 1.00 97.62 101 PRO A CA 1
ATOM 706 C C . PRO A 1 101 ? -11.622 0.787 22.239 1.00 97.62 101 PRO A C 1
ATOM 708 O O . PRO A 1 101 ? -11.462 -0.399 22.549 1.00 97.62 101 PRO A O 1
ATOM 711 N N . LEU A 1 102 ? -10.608 1.573 21.871 1.00 96.81 102 LEU A N 1
ATOM 712 C CA . LEU A 1 102 ? -9.215 1.144 21.962 1.00 96.81 102 LEU A CA 1
ATOM 713 C C . LEU A 1 102 ? -8.801 1.023 23.429 1.00 96.81 102 LEU A C 1
ATOM 715 O O . LEU A 1 102 ? -9.124 1.866 24.268 1.00 96.81 102 LEU A O 1
ATOM 719 N N . ARG A 1 103 ? -8.030 -0.017 23.739 1.00 95.25 103 ARG A N 1
ATOM 720 C CA . ARG A 1 103 ? -7.391 -0.197 25.042 1.00 95.25 103 ARG A CA 1
ATOM 721 C C . ARG A 1 103 ? -5.889 -0.052 24.899 1.00 95.25 103 ARG A C 1
ATOM 723 O O . ARG A 1 103 ? -5.285 -0.635 24.003 1.00 95.25 103 ARG A O 1
ATOM 730 N N . ARG A 1 104 ? -5.277 0.672 25.827 1.00 92.62 104 ARG A N 1
ATOM 731 C CA . ARG A 1 104 ? -3.822 0.733 25.942 1.00 92.62 104 ARG A CA 1
ATOM 732 C C . ARG A 1 104 ? -3.283 -0.568 26.543 1.00 92.62 104 ARG A C 1
ATOM 734 O O . ARG A 1 104 ? -3.879 -1.117 27.472 1.00 92.62 104 ARG A O 1
ATOM 741 N N . THR A 1 105 ? -2.163 -1.046 26.018 1.00 89.50 105 THR A N 1
ATOM 742 C CA . THR A 1 105 ? -1.425 -2.208 26.527 1.00 89.50 105 THR A CA 1
ATOM 743 C C . THR A 1 105 ? 0.049 -1.863 26.718 1.00 89.50 105 THR A C 1
ATOM 745 O O . THR A 1 105 ? 0.537 -0.864 26.187 1.00 89.50 105 THR A O 1
ATOM 748 N N . ASP A 1 106 ? 0.764 -2.697 27.467 1.00 85.31 106 ASP A N 1
ATOM 749 C CA . ASP A 1 106 ? 2.208 -2.541 27.673 1.00 85.31 106 ASP A CA 1
ATOM 750 C C . ASP A 1 106 ? 3.042 -3.165 26.532 1.00 85.31 106 ASP A C 1
ATOM 752 O O . ASP A 1 106 ? 4.265 -3.021 26.507 1.00 85.31 106 ASP A O 1
ATOM 756 N N . ASP A 1 107 ? 2.399 -3.830 25.561 1.00 79.62 107 ASP A N 1
ATOM 757 C CA . ASP A 1 107 ? 3.050 -4.461 24.408 1.00 79.62 107 ASP A CA 1
ATOM 758 C C . ASP A 1 107 ? 3.348 -3.431 23.308 1.00 79.62 107 ASP A C 1
ATOM 760 O O . ASP A 1 107 ? 2.549 -3.157 22.413 1.00 79.62 107 ASP A O 1
ATOM 764 N N . VAL A 1 108 ? 4.532 -2.830 23.389 1.00 74.44 108 VAL A N 1
ATOM 765 C CA . VAL A 1 108 ? 4.977 -1.798 22.442 1.00 74.44 108 VAL A CA 1
ATOM 766 C C . VAL A 1 108 ? 5.506 -2.357 21.125 1.00 74.44 108 VAL A C 1
ATOM 768 O O . VAL A 1 108 ? 5.538 -1.628 20.140 1.00 74.44 108 VAL A O 1
ATOM 771 N N . ALA A 1 109 ? 5.933 -3.623 21.092 1.00 73.50 109 ALA A N 1
ATOM 772 C CA . ALA A 1 109 ? 6.585 -4.200 19.915 1.00 73.50 109 ALA A CA 1
ATOM 773 C C . ALA A 1 109 ? 5.599 -4.406 18.758 1.00 73.50 109 ALA A C 1
ATOM 775 O O . ALA A 1 109 ? 5.979 -4.338 17.592 1.00 73.50 109 ALA A O 1
ATOM 776 N N . TYR A 1 110 ? 4.329 -4.630 19.091 1.00 68.44 110 TYR A N 1
ATOM 777 C CA . TYR A 1 110 ? 3.301 -5.028 18.136 1.00 68.44 110 TYR A CA 1
ATOM 778 C C . TYR A 1 110 ? 2.103 -4.071 18.079 1.00 68.44 110 TYR A C 1
ATOM 780 O O . TYR A 1 110 ? 1.170 -4.322 17.320 1.00 68.44 110 TYR A O 1
ATOM 788 N N . GLY A 1 111 ? 2.091 -3.005 18.883 1.00 79.44 111 GLY A N 1
ATOM 789 C CA . GLY A 1 111 ? 0.995 -2.037 18.931 1.00 79.44 111 GLY A CA 1
ATOM 790 C C . GLY A 1 111 ? 0.514 -1.741 20.343 1.00 79.44 111 GLY A C 1
ATOM 791 O O . GLY A 1 111 ? -0.132 -2.572 20.979 1.00 79.44 111 GLY A O 1
ATOM 792 N N . ARG A 1 112 ? 0.750 -0.510 20.803 1.00 88.62 112 ARG A N 1
ATOM 793 C CA . ARG A 1 112 ? 0.354 -0.068 22.149 1.00 88.62 112 ARG A CA 1
ATOM 794 C C . ARG A 1 112 ? -1.165 0.066 22.331 1.00 88.62 112 ARG A C 1
ATOM 796 O O . ARG A 1 112 ? -1.637 -0.018 23.463 1.00 88.62 112 ARG A O 1
ATOM 803 N N . TYR A 1 113 ? -1.931 0.261 21.259 1.00 94.06 113 TYR A N 1
ATOM 804 C CA . TYR A 1 113 ? -3.385 0.441 21.312 1.00 94.06 113 TYR A CA 1
ATOM 805 C C . TYR A 1 113 ? -4.095 -0.697 20.591 1.00 94.06 113 TYR A C 1
ATOM 807 O O . TYR A 1 113 ? -3.814 -0.949 19.422 1.00 94.06 113 TYR A O 1
ATOM 815 N N . VAL A 1 114 ? -5.007 -1.383 21.281 1.00 96.06 114 VAL A N 1
ATOM 816 C CA . VAL A 1 114 ? -5.637 -2.610 20.778 1.00 96.06 114 VAL A CA 1
ATOM 817 C C . VAL A 1 114 ? -7.160 -2.561 20.845 1.00 96.06 114 VAL A C 1
ATOM 819 O O . VAL A 1 114 ? -7.729 -2.038 21.804 1.00 96.06 114 VAL A O 1
ATOM 822 N N . ALA A 1 115 ? -7.819 -3.168 19.862 1.00 97.25 115 ALA A N 1
ATOM 823 C CA . ALA A 1 115 ? -9.242 -3.491 19.897 1.00 97.25 115 ALA A CA 1
ATOM 824 C C . ALA A 1 115 ? -9.445 -4.967 19.540 1.00 97.25 115 ALA A C 1
ATOM 826 O O . ALA A 1 115 ? -8.976 -5.433 18.502 1.00 97.25 115 ALA A O 1
ATOM 827 N N . GLU A 1 116 ? -10.160 -5.691 20.397 1.00 96.94 116 GLU A N 1
ATOM 828 C CA . GLU A 1 116 ? -10.568 -7.068 20.116 1.00 96.94 116 GLU A CA 1
ATOM 829 C C . GLU A 1 116 ? -11.833 -7.049 19.263 1.00 96.94 116 GLU A C 1
ATOM 831 O O . GLU A 1 116 ? -12.844 -6.460 19.655 1.00 96.94 116 GLU A O 1
ATOM 836 N N . VAL A 1 117 ? -11.794 -7.697 18.101 1.00 96.81 117 VAL A N 1
ATOM 837 C CA . VAL A 1 117 ? -12.966 -7.807 17.233 1.00 96.81 117 VAL A CA 1
ATOM 838 C C . VAL A 1 117 ? -13.906 -8.876 17.801 1.00 96.81 117 VAL A C 1
ATOM 840 O O . VAL A 1 117 ? -13.472 -10.011 18.020 1.00 96.81 117 VAL A O 1
ATOM 843 N N . PRO A 1 118 ? -15.203 -8.573 18.011 1.00 95.69 118 PRO A N 1
ATOM 844 C CA . PRO A 1 118 ? -16.175 -9.552 18.473 1.00 95.69 118 PRO A CA 1
ATOM 845 C C . PRO A 1 118 ? -16.164 -10.816 17.613 1.00 95.69 118 PRO A C 1
ATOM 847 O O . PRO A 1 118 ? -16.204 -10.745 16.384 1.00 95.69 118 PRO A O 1
ATOM 850 N N . ALA A 1 119 ? -16.184 -11.985 18.258 1.00 92.75 119 ALA A N 1
ATOM 851 C CA . ALA A 1 119 ? -16.093 -13.275 17.571 1.00 92.75 119 ALA A CA 1
ATOM 852 C C . ALA A 1 119 ? -17.166 -13.455 16.480 1.00 92.75 119 ALA A C 1
ATOM 854 O O . ALA A 1 119 ? -16.891 -14.059 15.447 1.00 92.75 119 ALA A O 1
ATOM 855 N N . GLY A 1 120 ? -18.366 -12.891 16.664 1.00 91.62 120 GLY A N 1
ATOM 856 C CA . GLY A 1 120 ? -19.431 -12.921 15.654 1.00 91.62 120 GLY A CA 1
ATOM 857 C C . GLY A 1 120 ? -19.103 -12.131 14.381 1.00 91.62 120 GLY A C 1
ATOM 858 O O . GLY A 1 120 ? -19.478 -12.556 13.294 1.00 91.62 120 GLY A O 1
ATOM 859 N N . LEU A 1 121 ? -18.358 -11.026 14.493 1.00 93.62 121 LEU A N 1
ATOM 860 C CA . LEU A 1 121 ? -17.874 -10.261 13.338 1.00 93.62 121 LEU A CA 1
ATOM 861 C C . LEU A 1 121 ? -16.644 -10.935 12.721 1.00 93.62 121 LEU A C 1
ATOM 863 O O . LEU A 1 121 ? -16.566 -11.095 11.506 1.00 93.62 121 LEU A O 1
ATOM 867 N N . ALA A 1 122 ? -15.709 -11.394 13.558 1.00 92.25 122 ALA A N 1
ATOM 868 C CA . ALA A 1 122 ? -14.489 -12.064 13.114 1.00 92.25 122 ALA A CA 1
ATOM 869 C C . ALA A 1 122 ? -14.761 -13.394 12.384 1.00 92.25 122 ALA A C 1
ATOM 871 O O . ALA A 1 122 ? -13.995 -13.768 11.497 1.00 92.25 122 ALA A O 1
ATOM 872 N N . SER A 1 123 ? -15.838 -14.102 12.731 1.00 91.19 123 SER A N 1
ATOM 873 C CA . SER A 1 123 ? -16.242 -15.368 12.096 1.00 91.19 123 SER A CA 1
ATOM 874 C C . SER A 1 123 ? -17.211 -15.205 10.920 1.00 91.19 123 SER A C 1
ATOM 876 O O . SER A 1 123 ? -17.659 -16.205 10.362 1.00 91.19 123 SER A O 1
ATOM 878 N N . SER A 1 124 ? -17.533 -13.969 10.529 1.00 92.12 124 SER A N 1
ATOM 879 C CA . SER A 1 124 ? -18.372 -13.702 9.361 1.00 92.12 124 SER A CA 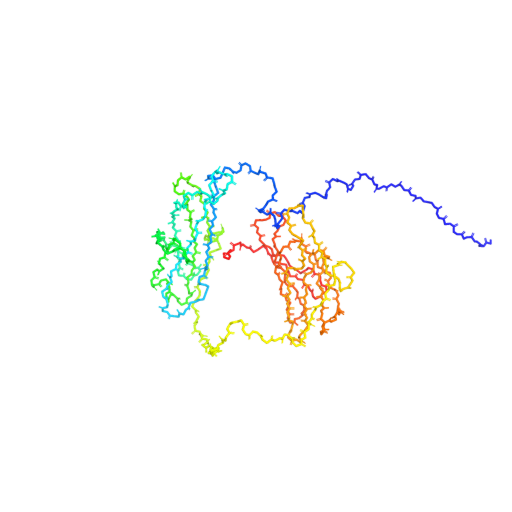1
ATOM 880 C C . SER A 1 124 ? -17.772 -14.340 8.095 1.00 92.12 124 SER A C 1
ATOM 882 O O . SER A 1 124 ? -16.575 -14.163 7.844 1.00 92.12 124 SER A O 1
ATOM 884 N N . PRO A 1 125 ? -18.578 -15.035 7.268 1.00 91.00 125 PRO A N 1
ATOM 885 C CA . PRO A 1 125 ? -18.100 -15.652 6.030 1.00 91.00 125 PRO A CA 1
ATOM 886 C C . PRO A 1 125 ? -17.633 -14.614 5.000 1.00 91.00 125 PRO A C 1
ATOM 888 O O . PRO A 1 125 ? -16.733 -14.882 4.218 1.00 91.00 125 PRO A O 1
ATOM 891 N N . GLU A 1 126 ? -18.188 -13.401 5.037 1.00 92.31 126 GLU A N 1
ATOM 892 C CA . GLU A 1 126 ? -17.756 -12.283 4.184 1.00 92.31 126 GLU A CA 1
ATOM 893 C C . GLU A 1 126 ? -16.553 -11.521 4.772 1.00 92.31 126 GLU A C 1
ATOM 895 O O . GLU A 1 126 ? -16.148 -10.485 4.248 1.00 92.31 126 GLU A O 1
ATOM 900 N N . GLY A 1 127 ? -16.005 -11.984 5.901 1.00 94.12 127 GLY A N 1
ATOM 901 C CA . GLY A 1 127 ? -15.029 -11.233 6.680 1.00 94.12 127 GLY A CA 1
ATOM 902 C C . GLY A 1 127 ? -15.648 -10.032 7.394 1.00 94.12 127 GLY A C 1
ATOM 903 O O . GLY A 1 127 ? -16.857 -9.992 7.650 1.00 94.12 127 GLY A O 1
ATOM 904 N N . PHE A 1 128 ? -14.816 -9.051 7.735 1.00 95.88 128 PHE A N 1
ATOM 905 C CA . PHE A 1 128 ? -15.257 -7.802 8.353 1.00 95.88 128 PHE A CA 1
ATOM 906 C C . PHE A 1 128 ? -14.562 -6.586 7.742 1.00 95.88 128 PHE A C 1
ATOM 908 O O . PHE A 1 128 ? -13.399 -6.652 7.341 1.00 95.88 128 PHE A O 1
ATOM 915 N N . SER A 1 129 ? -15.280 -5.465 7.714 1.00 97.12 129 SER A N 1
ATOM 916 C CA . SER A 1 129 ? -14.727 -4.151 7.382 1.00 97.12 129 SER A CA 1
ATOM 917 C C . SER A 1 129 ? -14.498 -3.339 8.648 1.00 97.12 129 SER A C 1
ATOM 919 O O . SER A 1 129 ? -15.311 -3.415 9.575 1.00 97.12 129 SER A O 1
ATOM 921 N N . TYR A 1 130 ? -13.458 -2.510 8.680 1.00 97.62 130 TYR A N 1
ATOM 922 C CA . TYR A 1 130 ? -13.207 -1.628 9.813 1.00 97.62 130 TYR A CA 1
ATOM 923 C C . TYR A 1 130 ? -12.460 -0.343 9.457 1.00 97.62 130 TYR A C 1
ATOM 925 O O . TYR A 1 130 ? -11.788 -0.248 8.438 1.00 97.62 130 TYR A O 1
ATOM 933 N N . TYR A 1 131 ? -12.564 0.647 10.332 1.00 97.50 131 TYR A N 1
ATOM 934 C CA . TYR A 1 131 ? -11.676 1.805 10.376 1.00 97.50 131 TYR A CA 1
ATOM 935 C C . TYR A 1 131 ? -11.503 2.235 11.835 1.00 97.50 131 TYR A C 1
ATOM 937 O O . TYR A 1 131 ? -12.292 1.850 12.699 1.00 97.50 131 TYR A O 1
ATOM 945 N N . ALA A 1 132 ? -10.486 3.031 12.130 1.00 97.75 132 ALA A N 1
ATOM 946 C CA . ALA A 1 132 ? -10.226 3.558 13.460 1.00 97.75 132 ALA A CA 1
ATOM 947 C C . ALA A 1 132 ? -10.181 5.084 13.437 1.00 97.75 132 ALA A C 1
ATOM 949 O O . ALA A 1 132 ? -9.745 5.686 12.460 1.00 97.75 132 ALA A O 1
ATOM 950 N N . VAL A 1 133 ? -10.619 5.705 14.527 1.00 97.25 133 VAL A N 1
ATOM 951 C CA . VAL A 1 133 ? -10.410 7.129 14.798 1.00 97.25 133 VAL A CA 1
ATOM 952 C C . VAL A 1 133 ? -9.566 7.218 16.056 1.00 97.25 133 VAL A C 1
ATOM 954 O O . VAL A 1 133 ? -10.043 6.894 17.144 1.00 97.25 133 VAL A O 1
ATOM 957 N N . LEU A 1 134 ? -8.315 7.637 15.895 1.00 95.44 134 LEU A N 1
ATOM 958 C CA . LEU A 1 134 ? -7.347 7.788 16.974 1.00 95.44 134 LEU A CA 1
ATOM 959 C C . LEU A 1 134 ? -7.198 9.264 17.326 1.00 95.44 134 LEU A C 1
ATOM 961 O O . LEU A 1 134 ? -7.322 10.138 16.466 1.00 95.44 134 LEU A O 1
ATOM 965 N N . ARG A 1 135 ? -6.954 9.543 18.602 1.00 94.31 135 ARG A N 1
ATOM 966 C CA . ARG A 1 135 ? -6.884 10.892 19.157 1.00 94.31 135 ARG A CA 1
ATOM 967 C C . ARG A 1 135 ? -5.694 11.008 20.093 1.00 94.31 135 ARG A C 1
ATOM 969 O O . ARG A 1 135 ? -5.473 10.118 20.904 1.00 94.31 135 ARG A O 1
ATOM 976 N N . ASN A 1 136 ? -4.976 12.119 20.022 1.00 90.69 136 ASN A N 1
ATOM 977 C CA . ASN A 1 136 ? -4.084 12.553 21.089 1.00 90.69 136 ASN A CA 1
ATOM 978 C C . ASN A 1 136 ? -4.945 13.173 22.201 1.00 90.69 136 ASN A C 1
ATOM 980 O O . ASN A 1 136 ? -5.591 14.198 21.978 1.00 90.69 136 ASN A O 1
ATOM 984 N N . GLU A 1 137 ? -4.989 12.558 23.381 1.00 89.56 137 GLU A N 1
ATOM 985 C CA . GLU A 1 137 ? -5.884 12.995 24.464 1.00 89.56 137 GLU A CA 1
ATOM 986 C C . GLU A 1 137 ? -5.431 14.315 25.106 1.00 89.56 137 GLU A C 1
ATOM 988 O O . GLU A 1 137 ? -6.248 15.056 25.652 1.00 89.56 137 GLU A O 1
ATOM 993 N N . ALA A 1 138 ? -4.146 14.665 24.989 1.00 86.06 138 ALA A N 1
ATOM 994 C CA . ALA A 1 138 ? -3.618 15.918 25.522 1.00 86.06 138 ALA A CA 1
ATOM 995 C C . ALA A 1 138 ? -3.987 17.132 24.654 1.00 86.06 138 ALA A C 1
ATOM 997 O O . ALA A 1 138 ? -4.222 18.221 25.178 1.00 86.06 138 ALA A O 1
ATOM 998 N N . THR A 1 139 ? -4.025 16.960 23.330 1.00 85.31 139 THR A N 1
ATOM 999 C CA . THR A 1 139 ? -4.184 18.076 22.378 1.00 85.31 139 THR A CA 1
ATOM 1000 C C . THR A 1 139 ? -5.524 18.067 21.650 1.00 85.31 139 THR A C 1
ATOM 1002 O O . THR A 1 139 ? -5.933 19.078 21.083 1.00 85.31 139 THR A O 1
ATOM 1005 N N . GLY A 1 140 ? -6.222 16.930 21.653 1.00 87.69 140 GLY A N 1
ATOM 1006 C CA . GLY A 1 140 ? -7.453 16.713 20.902 1.00 87.69 140 GLY A CA 1
ATOM 1007 C C . GLY A 1 140 ? -7.246 16.467 19.405 1.00 87.69 140 GLY A C 1
ATOM 1008 O O . GLY A 1 140 ? -8.238 16.247 18.706 1.00 87.69 140 GLY A O 1
ATOM 1009 N N . ALA A 1 141 ? -6.002 16.476 18.907 1.00 88.75 141 ALA A N 1
ATOM 1010 C CA . ALA A 1 141 ? -5.693 16.133 17.519 1.00 88.75 141 ALA A CA 1
ATOM 1011 C C . ALA A 1 141 ? -6.178 14.712 17.196 1.00 88.75 141 ALA A C 1
ATOM 1013 O O . ALA A 1 141 ? -6.096 13.825 18.046 1.00 88.75 141 ALA A O 1
ATOM 1014 N N . SER A 1 142 ? -6.688 14.485 15.984 1.00 91.88 142 SER A N 1
ATOM 1015 C CA . SER A 1 142 ? -7.268 13.195 15.599 1.00 91.88 142 SER A CA 1
ATOM 1016 C C . SER A 1 142 ? -6.921 12.785 14.177 1.00 91.88 142 SER A C 1
ATOM 1018 O O . SER A 1 142 ? -6.896 13.631 13.285 1.00 91.88 142 SER A O 1
ATOM 1020 N N . LEU A 1 143 ? -6.774 11.479 13.967 1.00 91.50 143 LEU A N 1
ATOM 1021 C CA . LEU A 1 143 ? -6.551 10.851 12.669 1.00 91.50 143 LEU A CA 1
ATOM 1022 C C . LEU A 1 143 ? -7.541 9.702 12.467 1.00 91.50 143 LEU A C 1
ATOM 1024 O O . LEU A 1 143 ? -7.860 8.977 13.409 1.00 91.50 143 LEU A O 1
ATOM 1028 N N . THR A 1 144 ? -8.021 9.534 11.236 1.00 93.31 144 THR A N 1
ATOM 1029 C CA . THR A 1 144 ? -8.811 8.361 10.835 1.00 93.31 144 THR A CA 1
ATOM 1030 C C . THR A 1 144 ? -7.932 7.441 9.997 1.00 93.31 144 THR A C 1
ATOM 1032 O O . THR A 1 144 ? -7.222 7.932 9.124 1.00 93.31 144 THR A O 1
ATOM 1035 N N . VAL A 1 145 ? -7.968 6.137 10.274 1.00 91.06 145 VAL A N 1
ATOM 1036 C CA . VAL A 1 145 ? -7.185 5.116 9.563 1.00 91.06 145 VAL A CA 1
ATOM 1037 C C . VAL A 1 145 ? -8.111 3.978 9.114 1.00 91.06 145 VAL A C 1
ATOM 1039 O O . VAL A 1 145 ? -8.756 3.363 9.969 1.00 91.06 145 VAL A O 1
ATOM 1042 N N . PRO A 1 146 ? -8.199 3.674 7.810 1.00 90.19 146 PRO A N 1
ATOM 1043 C CA . PRO A 1 146 ? -7.659 4.469 6.701 1.00 90.19 146 PRO A CA 1
ATOM 1044 C C . PRO A 1 146 ? -8.282 5.873 6.633 1.00 90.19 146 PRO A C 1
ATOM 1046 O O . PRO A 1 146 ? -9.333 6.122 7.229 1.00 90.19 146 PRO A O 1
ATOM 1049 N N . SER A 1 147 ? -7.656 6.802 5.907 1.00 85.69 147 SER A N 1
ATOM 1050 C CA . SER A 1 147 ? -8.051 8.223 5.904 1.00 85.69 147 SER A CA 1
ATOM 1051 C C . SER A 1 147 ? -9.480 8.473 5.400 1.00 85.69 147 SER A C 1
ATOM 1053 O O . SER A 1 147 ? -10.155 9.390 5.874 1.00 85.69 147 SER A O 1
ATOM 1055 N N . ALA A 1 148 ? -9.985 7.612 4.513 1.00 85.69 148 ALA A N 1
ATOM 1056 C CA . ALA A 1 148 ? -11.364 7.642 4.025 1.00 85.69 148 ALA A CA 1
ATOM 1057 C C . ALA A 1 148 ? -12.404 7.083 5.026 1.00 85.69 148 ALA A C 1
ATOM 1059 O O . ALA A 1 148 ? -13.616 7.197 4.803 1.00 85.69 148 ALA A O 1
ATOM 1060 N N . GLY A 1 149 ? -11.967 6.479 6.136 1.00 92.88 149 GLY A N 1
ATOM 1061 C CA . GLY A 1 149 ? -12.828 5.970 7.202 1.00 92.88 149 GLY A CA 1
ATOM 1062 C C . GLY A 1 149 ? -13.920 5.025 6.696 1.00 92.88 149 GLY A C 1
ATOM 1063 O O . GLY A 1 149 ? -13.651 4.021 6.046 1.00 92.88 149 GLY A O 1
ATOM 1064 N N . ALA A 1 150 ? -15.181 5.356 6.979 1.00 94.31 150 ALA A N 1
ATOM 1065 C CA . ALA A 1 150 ? -16.330 4.542 6.581 1.00 94.31 150 ALA A CA 1
ATOM 1066 C C . ALA A 1 150 ? -16.565 4.461 5.057 1.00 94.31 150 ALA A C 1
ATOM 1068 O O . ALA A 1 150 ? -17.280 3.555 4.623 1.00 94.31 150 ALA A O 1
ATOM 1069 N N . ALA A 1 151 ? -16.020 5.392 4.261 1.00 91.31 151 ALA A N 1
ATOM 1070 C CA . ALA A 1 151 ? -16.181 5.392 2.803 1.00 91.31 151 ALA A CA 1
ATOM 1071 C C . ALA A 1 151 ? -15.295 4.330 2.127 1.00 91.31 151 ALA A C 1
ATOM 1073 O O . ALA A 1 151 ? -15.757 3.636 1.223 1.00 91.31 151 ALA A O 1
ATOM 1074 N N . ALA A 1 152 ? -14.082 4.130 2.648 1.00 89.62 152 ALA A N 1
ATOM 1075 C CA . ALA A 1 152 ? -13.141 3.103 2.204 1.00 89.62 152 ALA A CA 1
ATOM 1076 C C . ALA A 1 152 ? -12.521 2.390 3.418 1.00 89.62 152 ALA A C 1
ATOM 1078 O O . ALA A 1 152 ? -11.340 2.568 3.704 1.00 89.62 152 ALA A O 1
ATOM 1079 N N . PRO A 1 153 ? -13.308 1.596 4.167 1.00 94.56 153 PRO A N 1
ATOM 1080 C CA . PRO A 1 153 ? -12.791 0.890 5.329 1.00 94.56 153 PRO A CA 1
ATOM 1081 C C . PRO A 1 153 ? -11.783 -0.183 4.907 1.00 94.56 153 PRO A C 1
ATOM 1083 O O . PRO A 1 153 ? -11.842 -0.724 3.797 1.00 94.56 153 PRO A O 1
ATOM 1086 N N . GLN A 1 154 ? -10.909 -0.546 5.837 1.00 94.19 154 GLN A N 1
ATOM 1087 C CA . GLN A 1 154 ? -10.043 -1.704 5.708 1.00 94.19 154 GLN A CA 1
ATOM 1088 C C . GLN A 1 154 ? -10.871 -2.988 5.689 1.00 94.19 154 GLN A C 1
ATOM 1090 O O . GLN A 1 154 ? -11.906 -3.076 6.351 1.00 94.19 154 GLN A O 1
ATOM 1095 N N . LEU A 1 155 ? -10.398 -3.996 4.957 1.00 93.56 155 LEU A N 1
ATOM 1096 C CA . LEU A 1 155 ? -11.059 -5.291 4.831 1.00 93.56 155 LEU A CA 1
ATOM 1097 C C . LEU A 1 155 ? -10.182 -6.404 5.408 1.00 93.56 155 LEU A C 1
ATOM 1099 O O . LEU A 1 155 ? -8.986 -6.470 5.125 1.00 93.56 155 LEU A O 1
ATOM 1103 N N . SER A 1 156 ? -10.802 -7.284 6.191 1.00 94.69 156 SER A N 1
ATOM 1104 C CA . SER A 1 156 ? -10.193 -8.502 6.721 1.00 94.69 156 SER A CA 1
ATOM 1105 C C . SER A 1 156 ? -11.010 -9.719 6.299 1.00 94.69 156 SER A C 1
ATOM 1107 O O . SER A 1 156 ? -12.153 -9.891 6.737 1.00 94.69 156 SER A O 1
ATOM 1109 N N . LEU A 1 157 ? -10.427 -10.564 5.452 1.00 94.00 157 LEU A N 1
ATOM 1110 C CA . LEU A 1 157 ? -11.097 -11.698 4.819 1.00 94.00 157 LEU A CA 1
ATOM 1111 C C . LEU A 1 157 ? -10.695 -13.036 5.454 1.00 94.00 157 LEU A C 1
ATOM 1113 O O . LEU A 1 157 ? -9.534 -13.219 5.834 1.00 94.00 157 LEU A O 1
ATOM 1117 N N . PRO A 1 158 ? -11.624 -14.003 5.549 1.00 92.44 158 PRO A N 1
ATOM 1118 C CA . PRO A 1 158 ? -11.271 -15.366 5.901 1.00 92.44 158 PRO A CA 1
ATOM 1119 C C . PRO A 1 158 ? -10.520 -16.032 4.741 1.00 92.44 158 PRO A C 1
ATOM 1121 O O . PRO A 1 158 ? -10.960 -16.026 3.592 1.00 92.44 158 PRO A O 1
ATOM 1124 N N . LEU A 1 159 ? -9.390 -16.655 5.050 1.00 91.06 159 LEU A N 1
ATOM 1125 C CA . LEU A 1 159 ? -8.642 -17.507 4.139 1.00 91.06 159 LEU A CA 1
ATOM 1126 C C . LEU A 1 159 ? -9.272 -18.906 4.147 1.00 91.06 159 LEU A C 1
ATOM 1128 O O . LEU A 1 159 ? -8.847 -19.787 4.892 1.00 91.06 159 LEU A O 1
ATOM 1132 N N . GLU A 1 160 ? -10.317 -19.099 3.340 1.00 83.56 160 GLU A N 1
ATOM 1133 C CA . GLU A 1 160 ? -11.106 -20.343 3.329 1.00 83.56 160 GLU A CA 1
ATOM 1134 C C . GLU A 1 160 ? -10.271 -21.589 2.995 1.00 83.56 160 GLU A C 1
ATOM 1136 O O . GLU A 1 160 ? -10.452 -22.647 3.594 1.00 83.56 160 GLU A O 1
ATOM 1141 N N . HIS A 1 161 ? -9.336 -21.450 2.054 1.00 85.50 161 HIS A N 1
ATOM 1142 C CA . HIS A 1 161 ? -8.508 -22.540 1.541 1.00 85.50 161 HIS A CA 1
ATOM 1143 C C . HIS A 1 161 ? -7.029 -22.244 1.789 1.00 85.50 161 HIS A C 1
ATOM 1145 O O . HIS A 1 161 ? -6.248 -22.042 0.859 1.00 85.50 161 HIS A O 1
ATOM 1151 N N . ALA A 1 162 ? -6.643 -22.185 3.063 1.00 84.19 162 ALA A N 1
ATOM 1152 C CA . ALA A 1 162 ? -5.248 -22.000 3.438 1.00 84.19 162 ALA A CA 1
ATOM 1153 C C . ALA A 1 162 ? -4.404 -23.197 2.972 1.00 84.19 162 ALA A C 1
ATOM 1155 O O . ALA A 1 162 ? -4.611 -24.333 3.404 1.00 84.19 162 ALA A O 1
ATOM 1156 N N . VAL A 1 163 ? -3.430 -22.940 2.099 1.00 84.88 163 VAL A N 1
ATOM 1157 C CA . VAL A 1 163 ? -2.410 -23.928 1.743 1.00 84.88 163 VAL A CA 1
ATOM 1158 C C . VAL A 1 163 ? -1.267 -23.778 2.733 1.00 84.88 163 VAL A C 1
ATOM 1160 O O . VAL A 1 163 ? -0.553 -22.778 2.727 1.00 84.88 163 VAL A O 1
ATOM 1163 N N . VAL A 1 164 ? -1.097 -24.775 3.598 1.00 81.81 164 VAL A N 1
ATOM 1164 C CA . VAL A 1 164 ? 0.071 -24.836 4.476 1.00 81.81 164 VAL A CA 1
ATOM 1165 C C . VAL A 1 164 ? 1.255 -25.303 3.641 1.00 81.81 164 VAL A C 1
ATOM 1167 O O . VAL A 1 164 ? 1.297 -26.448 3.194 1.00 81.81 164 VAL A O 1
ATOM 1170 N N . VAL A 1 165 ? 2.206 -24.401 3.420 1.00 83.62 165 VAL A N 1
ATOM 1171 C CA . VAL A 1 165 ? 3.480 -24.720 2.779 1.00 83.62 165 VAL A CA 1
ATOM 1172 C C . VAL A 1 165 ? 4.515 -24.930 3.878 1.00 83.62 165 VAL A C 1
ATOM 1174 O O . VAL A 1 165 ? 4.861 -23.992 4.592 1.00 83.62 165 VAL A O 1
ATOM 1177 N N . ASP A 1 166 ? 5.001 -26.163 4.023 1.00 83.88 166 ASP A N 1
ATOM 1178 C CA . ASP A 1 166 ? 6.178 -26.436 4.845 1.00 83.88 166 ASP A CA 1
ATOM 1179 C C . ASP A 1 166 ? 7.417 -25.956 4.084 1.00 83.88 166 ASP A C 1
ATOM 1181 O O . ASP A 1 166 ? 7.832 -26.558 3.092 1.00 83.88 166 ASP A O 1
ATOM 1185 N N . LEU A 1 167 ? 7.976 -24.832 4.527 1.00 80.06 167 LEU A N 1
ATOM 1186 C CA . LEU A 1 167 ? 9.215 -24.289 3.974 1.00 80.06 167 LEU A CA 1
ATOM 1187 C C . LEU A 1 167 ? 10.453 -25.085 4.439 1.00 80.06 167 LEU A C 1
ATOM 1189 O O . LEU A 1 167 ? 11.562 -24.843 3.968 1.00 80.06 167 LEU A O 1
ATOM 1193 N N . GLY A 1 168 ? 10.283 -26.047 5.351 1.00 81.38 168 GLY A N 1
ATOM 1194 C CA . GLY A 1 168 ? 11.363 -26.777 5.998 1.00 81.38 168 GLY A CA 1
ATOM 1195 C C . GLY A 1 168 ? 12.160 -25.911 6.978 1.00 81.38 168 GLY A C 1
ATOM 1196 O O . GLY A 1 168 ? 11.800 -24.781 7.312 1.00 81.38 168 GLY A O 1
ATOM 1197 N N . ALA A 1 169 ? 13.283 -26.448 7.454 1.00 76.81 169 ALA A N 1
ATOM 1198 C CA . ALA A 1 169 ? 14.256 -25.681 8.224 1.00 76.81 169 ALA A CA 1
ATOM 1199 C C . ALA A 1 169 ? 15.090 -24.821 7.262 1.00 76.81 169 ALA A C 1
ATOM 1201 O O . ALA A 1 169 ? 16.107 -25.271 6.734 1.00 76.81 169 ALA A O 1
ATOM 1202 N N . HIS A 1 170 ? 14.639 -23.598 6.987 1.00 67.81 170 HIS A N 1
ATOM 1203 C CA . HIS A 1 170 ? 15.460 -22.614 6.290 1.00 67.81 170 HIS A CA 1
ATOM 1204 C C . HIS A 1 170 ? 16.416 -21.926 7.263 1.00 67.81 170 HIS A C 1
ATOM 1206 O O . HIS A 1 170 ? 15.992 -21.315 8.244 1.00 67.81 170 HIS A O 1
ATOM 1212 N N . ASP A 1 171 ? 17.705 -21.939 6.933 1.00 73.81 171 ASP A N 1
ATOM 1213 C CA . ASP A 1 171 ? 18.680 -21.051 7.554 1.00 73.81 171 ASP A CA 1
ATOM 1214 C C . ASP A 1 171 ? 18.537 -19.659 6.926 1.00 73.81 171 ASP A C 1
ATOM 1216 O O . ASP A 1 171 ? 19.169 -19.342 5.912 1.00 73.81 171 ASP A O 1
ATOM 1220 N N . PHE A 1 172 ? 17.669 -18.820 7.499 1.00 75.12 172 PHE A N 1
ATOM 1221 C CA . PHE A 1 172 ? 17.582 -17.410 7.117 1.00 75.12 172 PHE A CA 1
ATOM 1222 C C . PHE A 1 172 ? 18.984 -16.777 7.153 1.00 75.12 172 PHE A C 1
ATOM 1224 O O . PHE A 1 172 ? 19.712 -16.897 8.135 1.00 75.12 172 PHE A O 1
ATOM 1231 N N . GLY A 1 173 ? 19.378 -16.123 6.057 1.00 70.50 173 GLY A N 1
ATOM 1232 C CA . GLY A 1 173 ? 20.727 -15.571 5.878 1.00 70.50 173 GLY A CA 1
ATOM 1233 C C . GLY A 1 173 ? 21.705 -16.482 5.124 1.00 70.50 173 GLY A C 1
ATOM 1234 O O . GLY A 1 173 ? 22.721 -15.990 4.638 1.00 70.50 173 GLY A O 1
ATOM 1235 N N . SER A 1 174 ? 21.381 -17.763 4.916 1.00 74.69 174 SER A N 1
ATOM 1236 C CA . SER A 1 174 ? 22.132 -18.676 4.040 1.00 74.69 174 SER A CA 1
ATOM 1237 C C . SER A 1 174 ? 21.612 -18.600 2.600 1.00 74.69 174 SER A C 1
ATOM 1239 O O . SER A 1 174 ? 21.094 -19.560 2.027 1.00 74.69 174 SER A O 1
ATOM 1241 N N . THR A 1 175 ? 21.684 -17.406 2.008 1.00 79.12 175 THR A N 1
ATOM 1242 C CA . THR A 1 175 ? 21.351 -17.240 0.586 1.00 79.12 175 THR A CA 1
ATOM 1243 C C . THR A 1 175 ? 22.451 -17.863 -0.268 1.00 79.12 175 THR A C 1
ATOM 1245 O O . THR A 1 175 ? 23.640 -17.677 -0.004 1.00 79.12 175 THR A O 1
ATOM 1248 N N . ARG A 1 176 ? 22.072 -18.623 -1.302 1.00 81.81 176 ARG A N 1
ATOM 1249 C CA . ARG A 1 176 ? 23.048 -19.066 -2.303 1.00 81.81 176 ARG A CA 1
ATOM 1250 C C . ARG A 1 176 ? 23.624 -17.837 -3.003 1.00 81.81 176 ARG A C 1
ATOM 1252 O O . ARG A 1 176 ? 22.906 -16.859 -3.215 1.00 81.81 176 ARG A O 1
ATOM 1259 N N . HIS A 1 177 ? 24.892 -17.894 -3.400 1.00 83.56 177 HIS A N 1
ATOM 1260 C CA . HIS A 1 177 ? 25.439 -16.856 -4.267 1.00 83.56 177 HIS A CA 1
ATOM 1261 C C . HIS A 1 177 ? 24.584 -16.734 -5.534 1.00 83.56 177 HIS A C 1
ATOM 1263 O O . HIS A 1 177 ? 24.172 -17.740 -6.108 1.00 83.56 177 HIS A O 1
ATOM 1269 N N . ALA A 1 178 ? 24.300 -15.500 -5.952 1.00 85.31 178 ALA A N 1
ATOM 1270 C CA . ALA A 1 178 ? 23.605 -15.268 -7.207 1.00 85.31 178 ALA A CA 1
ATOM 1271 C C . ALA A 1 178 ? 24.440 -15.840 -8.360 1.00 85.31 178 ALA A C 1
ATOM 1273 O O . ALA A 1 178 ? 25.601 -15.473 -8.534 1.00 85.31 178 ALA A O 1
ATOM 1274 N N . ASP A 1 179 ? 23.837 -16.723 -9.152 1.00 88.06 179 ASP A N 1
ATOM 1275 C CA . ASP A 1 179 ? 24.510 -17.356 -10.293 1.00 88.06 179 ASP A CA 1
ATOM 1276 C C . ASP A 1 179 ? 24.541 -16.437 -11.526 1.00 88.06 179 ASP A C 1
ATOM 1278 O O . ASP A 1 179 ? 25.296 -16.668 -12.470 1.00 88.06 179 ASP A O 1
ATOM 1282 N N . ALA A 1 180 ? 23.706 -15.393 -11.528 1.00 87.81 180 ALA A N 1
ATOM 1283 C CA . ALA A 1 180 ? 23.602 -14.425 -12.607 1.00 87.81 180 ALA A CA 1
ATOM 1284 C C . ALA A 1 180 ? 23.130 -13.058 -12.099 1.00 87.81 180 ALA A C 1
ATOM 1286 O O . ALA A 1 180 ? 22.380 -12.955 -11.127 1.00 87.81 180 ALA A O 1
ATOM 1287 N N . ARG A 1 181 ? 23.536 -12.008 -12.816 1.00 90.94 181 ARG A N 1
ATOM 1288 C CA . ARG A 1 181 ? 22.968 -10.664 -12.700 1.00 90.94 181 ARG A CA 1
ATOM 1289 C C . ARG A 1 181 ? 21.957 -10.466 -13.828 1.00 90.94 181 ARG A C 1
ATOM 1291 O O . ARG A 1 181 ? 22.307 -10.621 -14.995 1.00 90.94 181 ARG A O 1
ATOM 1298 N N . VAL A 1 182 ? 20.711 -10.163 -13.471 1.00 91.75 182 VAL A N 1
ATOM 1299 C CA . VAL A 1 182 ? 19.578 -10.112 -14.417 1.00 91.75 182 VAL A CA 1
ATOM 1300 C C . VAL A 1 182 ? 19.380 -8.741 -15.066 1.00 91.75 182 VAL A C 1
ATOM 1302 O O . VAL A 1 182 ? 18.865 -8.672 -16.179 1.00 91.75 182 VAL A O 1
ATOM 1305 N N . ALA A 1 183 ? 19.873 -7.679 -14.426 1.00 93.56 183 ALA A N 1
ATOM 1306 C CA . ALA A 1 183 ? 19.944 -6.321 -14.954 1.00 93.56 183 ALA A CA 1
ATOM 1307 C C . ALA A 1 183 ? 21.132 -5.578 -14.318 1.00 93.56 183 ALA A C 1
ATOM 1309 O O . ALA A 1 183 ? 21.466 -5.809 -13.153 1.00 93.56 183 ALA A O 1
ATOM 1310 N N . GLU A 1 184 ? 21.787 -4.708 -15.085 1.00 93.69 184 GLU A N 1
ATOM 1311 C CA . GLU A 1 184 ? 22.837 -3.808 -14.602 1.00 93.69 184 GLU A CA 1
ATOM 1312 C C . GLU A 1 184 ? 22.839 -2.541 -15.447 1.00 93.69 184 GLU A C 1
ATOM 1314 O O . GLU A 1 184 ? 23.133 -2.601 -16.638 1.00 93.69 184 GLU A O 1
ATOM 1319 N N . ALA A 1 185 ? 22.568 -1.400 -14.822 1.00 94.00 185 ALA A N 1
ATOM 1320 C CA . ALA A 1 185 ? 22.541 -0.114 -15.497 1.00 94.00 185 ALA A CA 1
ATOM 1321 C C . ALA A 1 185 ? 23.539 0.851 -14.837 1.00 94.00 185 ALA A C 1
ATOM 1323 O O . ALA A 1 185 ? 23.534 0.988 -13.609 1.00 94.00 185 ALA A O 1
ATOM 1324 N N . PRO A 1 186 ? 24.400 1.546 -15.602 1.00 95.56 186 PRO A N 1
ATOM 1325 C CA . PRO A 1 186 ? 25.068 2.734 -15.094 1.00 95.56 186 PRO A CA 1
ATOM 1326 C C . PRO A 1 186 ? 24.058 3.878 -14.930 1.00 95.56 186 PRO A C 1
ATOM 1328 O O . PRO A 1 186 ? 23.009 3.890 -15.567 1.00 95.56 186 PRO A O 1
ATOM 1331 N N . TRP A 1 187 ? 24.405 4.881 -14.125 1.00 94.56 187 TRP A N 1
ATOM 1332 C CA . TRP A 1 187 ? 23.586 6.088 -14.005 1.00 94.56 187 TRP A CA 1
ATOM 1333 C C . TRP A 1 187 ? 23.664 6.951 -15.271 1.00 94.56 187 TRP A C 1
ATOM 1335 O O . TRP A 1 187 ? 24.760 7.201 -15.785 1.00 94.56 187 TRP A O 1
ATOM 1345 N N . GLY A 1 188 ? 22.525 7.452 -15.743 1.00 94.69 188 GLY A N 1
ATOM 1346 C CA . GLY A 1 188 ? 22.428 8.312 -16.917 1.00 94.69 188 GLY A CA 1
ATOM 1347 C C . GLY A 1 188 ? 21.010 8.391 -17.478 1.00 94.69 188 GLY A C 1
ATOM 1348 O O . GLY A 1 188 ? 20.036 8.227 -16.756 1.00 94.69 188 GLY A O 1
ATOM 1349 N N . SER A 1 189 ? 20.903 8.695 -18.768 1.00 95.31 189 SER A N 1
ATOM 1350 C CA . SER A 1 189 ? 19.611 8.842 -19.457 1.00 95.31 189 SER A CA 1
ATOM 1351 C C . SER A 1 189 ? 19.566 8.198 -20.839 1.00 95.31 189 SER A C 1
ATOM 1353 O O . SER A 1 189 ? 18.512 8.171 -21.474 1.00 95.31 189 SER A O 1
ATOM 1355 N N . ALA A 1 190 ? 20.683 7.648 -21.323 1.00 96.38 190 ALA A N 1
ATOM 1356 C CA . ALA A 1 190 ? 20.694 6.876 -22.562 1.00 96.38 190 ALA A CA 1
ATOM 1357 C C . ALA A 1 190 ? 20.032 5.496 -22.355 1.00 96.38 190 ALA A C 1
ATOM 1359 O O . ALA A 1 190 ? 19.882 5.078 -21.207 1.00 96.38 190 ALA A O 1
ATOM 1360 N N . PRO A 1 191 ? 19.668 4.775 -23.433 1.00 94.31 191 PRO A N 1
ATOM 1361 C CA . PRO A 1 191 ? 19.161 3.407 -23.326 1.00 94.31 191 PRO A CA 1
ATOM 1362 C C . PRO A 1 191 ? 20.087 2.508 -22.497 1.00 94.31 191 PRO A C 1
ATOM 1364 O O . PRO A 1 191 ? 21.306 2.502 -22.708 1.00 94.31 191 PRO A O 1
ATOM 1367 N N . GLY A 1 192 ? 19.502 1.772 -21.549 1.00 95.44 192 GLY A N 1
ATOM 1368 C CA . GLY A 1 192 ? 20.220 0.918 -20.602 1.00 95.44 192 GLY A CA 1
ATOM 1369 C C . GLY A 1 192 ? 20.978 1.672 -19.506 1.00 95.44 192 GLY A C 1
ATOM 1370 O O . GLY A 1 192 ? 21.883 1.093 -18.908 1.00 95.44 192 GLY A O 1
ATOM 1371 N N . GLN A 1 193 ? 20.672 2.952 -19.273 1.00 96.50 193 GLN A N 1
ATOM 1372 C CA . GLN A 1 193 ? 21.202 3.744 -18.160 1.00 96.50 193 GLN A CA 1
ATOM 1373 C C . GLN A 1 193 ? 20.061 4.197 -17.254 1.00 96.50 193 GLN A C 1
ATOM 1375 O O . GLN A 1 193 ? 19.169 4.883 -17.723 1.00 96.50 193 GLN A O 1
ATOM 1380 N N . ALA A 1 194 ? 20.136 3.928 -15.958 1.00 94.06 194 ALA A N 1
ATOM 1381 C CA . ALA A 1 194 ? 19.094 4.338 -15.025 1.00 94.06 194 ALA A CA 1
ATOM 1382 C C . ALA A 1 194 ? 19.249 5.810 -14.626 1.00 94.06 194 ALA A C 1
ATOM 1384 O O . ALA A 1 194 ? 20.365 6.286 -14.389 1.00 94.06 194 ALA A O 1
ATOM 1385 N N . GLY A 1 195 ? 18.146 6.533 -14.492 1.00 92.56 195 GLY A N 1
ATOM 1386 C CA . GLY A 1 195 ? 18.170 7.894 -13.984 1.00 92.56 195 GLY A CA 1
ATOM 1387 C C . GLY A 1 195 ? 18.491 7.962 -12.489 1.00 92.56 195 GLY A C 1
ATOM 1388 O O . GLY A 1 195 ? 18.315 7.011 -11.729 1.00 92.56 195 GLY A O 1
ATOM 1389 N N . LEU A 1 196 ? 19.028 9.106 -12.062 1.00 90.56 196 LEU A N 1
ATOM 1390 C CA . LEU A 1 196 ? 19.377 9.359 -10.666 1.00 90.56 196 LEU A CA 1
ATOM 1391 C C . LEU A 1 196 ? 19.063 10.810 -10.301 1.00 90.56 196 LEU A C 1
ATOM 1393 O O . LEU A 1 196 ? 19.766 11.737 -10.717 1.00 90.56 196 LEU A O 1
ATOM 1397 N N . LEU A 1 197 ? 18.032 11.010 -9.488 1.00 84.81 197 LEU A N 1
ATOM 1398 C CA . LEU A 1 197 ? 17.646 12.314 -8.971 1.00 84.81 197 LEU A CA 1
ATOM 1399 C C . LEU A 1 197 ? 18.452 12.640 -7.708 1.00 84.81 197 LEU A C 1
ATOM 1401 O O . LEU A 1 197 ? 18.548 11.836 -6.783 1.00 84.81 197 LEU A O 1
ATOM 1405 N N . ARG A 1 198 ? 19.029 13.843 -7.641 1.00 79.00 198 ARG A N 1
ATOM 1406 C CA . ARG A 1 198 ? 19.715 14.343 -6.439 1.00 79.00 198 ARG A CA 1
ATOM 1407 C C . ARG A 1 198 ? 18.869 15.410 -5.761 1.00 79.00 198 ARG A C 1
ATOM 1409 O O . ARG A 1 198 ? 18.659 16.478 -6.329 1.00 79.00 198 ARG A O 1
ATOM 1416 N N . GLY A 1 199 ? 18.423 15.125 -4.540 1.00 64.31 199 GLY A N 1
ATOM 1417 C CA . GLY A 1 199 ? 17.775 16.111 -3.682 1.00 64.31 199 GLY A CA 1
ATOM 1418 C C . GLY A 1 199 ? 18.793 16.992 -2.942 1.00 64.31 199 GLY A C 1
ATOM 1419 O O . GLY A 1 199 ? 19.932 16.573 -2.733 1.00 64.31 199 GLY A O 1
ATOM 1420 N N . PRO A 1 200 ? 18.407 18.204 -2.506 1.00 51.88 200 PRO A N 1
ATOM 1421 C CA . PRO A 1 200 ? 19.270 19.073 -1.700 1.00 51.88 200 PRO A CA 1
ATOM 1422 C C . PRO A 1 200 ? 19.549 18.518 -0.290 1.00 51.88 200 PRO A C 1
ATOM 1424 O O . PRO A 1 200 ? 20.550 18.887 0.318 1.00 51.88 200 PRO A O 1
ATOM 1427 N N . THR A 1 201 ? 18.679 17.643 0.226 1.00 54.16 201 THR A N 1
ATOM 1428 C CA . THR A 1 201 ? 18.715 17.118 1.607 1.00 54.16 201 THR A CA 1
ATOM 1429 C C . THR A 1 201 ? 18.634 15.595 1.715 1.00 54.16 201 THR A C 1
ATOM 1431 O O . THR A 1 201 ? 18.883 15.061 2.791 1.00 54.16 201 THR A O 1
ATOM 1434 N N . PHE A 1 202 ? 18.321 14.888 0.627 1.00 58.00 202 PHE A N 1
ATOM 1435 C CA . PHE A 1 202 ? 18.226 13.427 0.603 1.00 58.00 202 PHE A CA 1
ATOM 1436 C C . PHE A 1 202 ? 19.381 12.814 -0.191 1.00 58.00 202 PHE A C 1
ATOM 1438 O O . PHE A 1 202 ? 19.978 13.465 -1.052 1.00 58.00 202 PHE A O 1
ATOM 1445 N N . GLY A 1 203 ? 19.682 11.544 0.094 1.00 71.56 203 GLY A N 1
ATOM 1446 C CA . GLY A 1 203 ? 20.542 10.740 -0.770 1.00 71.56 203 GLY A CA 1
ATOM 1447 C C . GLY A 1 203 ? 19.987 10.672 -2.202 1.00 71.56 203 GLY A C 1
ATOM 1448 O O . GLY A 1 203 ? 18.816 10.978 -2.426 1.00 71.56 203 GLY A O 1
ATOM 1449 N N . PRO A 1 204 ? 20.820 10.319 -3.192 1.00 79.06 204 PRO A N 1
ATOM 1450 C CA . PRO A 1 204 ? 20.355 10.181 -4.564 1.00 79.06 204 PRO A CA 1
ATOM 1451 C C . PRO A 1 204 ? 19.292 9.072 -4.677 1.00 79.06 204 PRO A C 1
ATOM 1453 O O . PRO A 1 204 ? 19.472 7.997 -4.105 1.00 79.06 204 PRO A O 1
ATOM 1456 N N . ILE A 1 205 ? 18.212 9.339 -5.414 1.00 79.94 205 ILE A N 1
ATOM 1457 C CA . ILE A 1 205 ? 17.075 8.430 -5.630 1.00 79.94 205 ILE A CA 1
ATOM 1458 C C . ILE A 1 205 ? 17.084 7.997 -7.099 1.00 79.94 205 ILE A C 1
ATOM 1460 O O . ILE A 1 205 ? 17.138 8.848 -7.985 1.00 79.94 205 ILE A O 1
ATOM 1464 N N . GLY A 1 206 ? 17.092 6.690 -7.347 1.00 87.00 206 GLY A N 1
ATOM 1465 C CA . GLY A 1 206 ? 16.967 6.097 -8.683 1.00 87.00 206 GLY A CA 1
ATOM 1466 C C . GLY A 1 206 ? 15.665 5.297 -8.811 1.00 87.00 206 GLY A C 1
ATOM 1467 O O . GLY A 1 206 ? 14.789 5.482 -7.965 1.00 87.00 206 GLY A O 1
ATOM 1468 N N . PRO A 1 207 ? 15.574 4.393 -9.804 1.00 90.12 207 PRO A N 1
ATOM 1469 C CA . PRO A 1 207 ? 14.454 3.473 -9.990 1.00 90.12 207 PRO A CA 1
ATOM 1470 C C . PRO A 1 207 ? 13.971 2.839 -8.690 1.00 90.12 207 PRO A C 1
ATOM 1472 O O . PRO A 1 207 ? 14.781 2.247 -7.964 1.00 90.12 207 PRO A O 1
ATOM 1475 N N . SER A 1 208 ? 12.674 2.950 -8.402 1.00 84.94 208 SER A N 1
ATOM 1476 C CA . SER A 1 208 ? 12.108 2.450 -7.143 1.00 84.94 208 SER A CA 1
ATOM 1477 C C . SER A 1 208 ? 11.346 1.127 -7.267 1.00 84.94 208 SER A C 1
ATOM 1479 O O . SER A 1 208 ? 11.190 0.434 -6.262 1.00 84.94 208 SER A O 1
ATOM 1481 N N . ALA A 1 209 ? 10.997 0.709 -8.490 1.00 93.06 209 ALA A N 1
ATOM 1482 C CA . ALA A 1 209 ? 10.282 -0.539 -8.749 1.00 93.06 209 ALA A CA 1
ATOM 1483 C C . ALA A 1 209 ? 10.854 -1.356 -9.916 1.00 93.06 209 ALA A C 1
ATOM 1485 O O . ALA A 1 209 ? 11.365 -0.829 -10.909 1.00 93.06 209 ALA A O 1
ATOM 1486 N N . PHE A 1 210 ? 10.710 -2.677 -9.807 1.00 95.62 210 PHE A N 1
ATOM 1487 C CA . PHE A 1 210 ? 10.935 -3.620 -10.896 1.00 95.62 210 PHE A CA 1
ATOM 1488 C C . PHE A 1 210 ? 9.925 -4.766 -10.827 1.00 95.62 210 PHE A C 1
ATOM 1490 O O . PHE A 1 210 ? 9.421 -5.088 -9.754 1.00 95.62 210 PHE A O 1
ATOM 1497 N N . ASP A 1 211 ? 9.696 -5.416 -11.963 1.00 96.50 211 ASP A N 1
ATOM 1498 C CA . ASP A 1 211 ? 8.903 -6.641 -12.053 1.00 96.50 211 ASP A CA 1
ATOM 1499 C C . ASP A 1 211 ? 9.606 -7.671 -12.950 1.00 96.50 211 ASP A C 1
ATOM 1501 O O . ASP A 1 211 ? 10.446 -7.319 -13.787 1.00 96.50 211 ASP A O 1
ATOM 1505 N N . VAL A 1 212 ? 9.297 -8.952 -12.758 1.00 94.19 212 VAL A N 1
ATOM 1506 C CA . VAL A 1 212 ? 9.897 -10.071 -13.489 1.00 94.19 212 VAL A CA 1
ATOM 1507 C C . VAL A 1 212 ? 8.806 -10.863 -14.194 1.00 94.19 212 VAL A C 1
ATOM 1509 O O . VAL A 1 212 ? 8.009 -11.564 -13.572 1.00 94.19 212 VAL A O 1
ATOM 1512 N N . ALA A 1 213 ? 8.815 -10.810 -15.521 1.00 88.19 213 ALA A N 1
ATOM 1513 C CA . ALA A 1 213 ? 7.884 -11.569 -16.338 1.00 88.19 213 ALA A CA 1
ATOM 1514 C C . ALA A 1 213 ? 8.171 -13.081 -16.265 1.00 88.19 213 ALA A C 1
ATOM 1516 O O . ALA A 1 213 ? 9.286 -13.526 -15.987 1.00 88.19 213 ALA A O 1
ATOM 1517 N N . ALA A 1 214 ? 7.174 -13.904 -16.607 1.00 85.69 214 ALA A N 1
ATOM 1518 C CA . ALA A 1 214 ? 7.285 -15.368 -16.566 1.00 85.69 214 ALA A CA 1
ATOM 1519 C C . ALA A 1 214 ? 8.405 -15.948 -17.459 1.00 85.69 214 ALA A C 1
ATOM 1521 O O . ALA A 1 214 ? 8.861 -17.069 -17.237 1.00 85.69 214 ALA A O 1
ATOM 1522 N N . ASN A 1 215 ? 8.852 -15.201 -18.472 1.00 85.50 215 ASN A N 1
ATOM 1523 C CA . ASN A 1 215 ? 9.973 -15.568 -19.342 1.00 85.50 215 ASN A CA 1
ATOM 1524 C C . ASN A 1 215 ? 11.353 -15.162 -18.777 1.00 85.50 215 ASN A C 1
ATOM 1526 O O . ASN A 1 215 ? 12.368 -15.436 -19.418 1.00 85.50 215 ASN A O 1
ATOM 1530 N N . GLY A 1 216 ? 11.396 -14.532 -17.599 1.00 90.06 216 GLY A N 1
ATOM 1531 C CA . GLY A 1 216 ? 12.609 -14.051 -16.939 1.00 90.06 216 GLY A CA 1
ATOM 1532 C C . GLY A 1 216 ? 13.072 -12.660 -17.377 1.00 90.06 216 GLY A C 1
ATOM 1533 O O . GLY A 1 216 ? 14.141 -12.232 -16.940 1.00 90.06 216 GLY A O 1
ATOM 1534 N N . ASP A 1 217 ? 12.309 -11.961 -18.222 1.00 94.12 217 ASP A N 1
ATOM 1535 C CA . ASP A 1 217 ? 12.583 -10.557 -18.533 1.00 94.12 217 ASP A CA 1
ATOM 1536 C C . ASP A 1 217 ? 12.312 -9.690 -17.303 1.00 94.12 217 ASP A C 1
ATOM 1538 O O . ASP A 1 217 ? 11.318 -9.883 -16.603 1.00 94.12 217 ASP A O 1
ATOM 1542 N N . VAL A 1 218 ? 13.183 -8.714 -17.065 1.00 96.69 218 VAL A N 1
ATOM 1543 C CA . VAL A 1 218 ? 13.050 -7.762 -15.959 1.00 96.69 218 VAL A CA 1
ATOM 1544 C C . VAL A 1 218 ? 12.625 -6.415 -16.517 1.00 96.69 218 VAL A C 1
ATOM 1546 O O . VAL A 1 218 ? 13.287 -5.874 -17.403 1.00 96.69 218 VAL A O 1
ATOM 1549 N N . ALA A 1 219 ? 11.535 -5.870 -15.999 1.00 97.12 219 ALA A N 1
ATOM 1550 C CA . ALA A 1 219 ? 11.111 -4.503 -16.252 1.00 97.12 219 ALA A CA 1
ATOM 1551 C C . ALA A 1 219 ? 11.541 -3.625 -15.075 1.00 97.12 219 ALA A C 1
ATOM 1553 O O . ALA A 1 219 ? 11.289 -3.985 -13.932 1.00 97.12 219 ALA A O 1
ATOM 1554 N N . VAL A 1 220 ? 12.175 -2.488 -15.340 1.00 96.81 220 VAL A N 1
ATOM 1555 C CA . VAL A 1 220 ? 12.590 -1.509 -14.326 1.00 96.81 220 VAL A CA 1
ATOM 1556 C C . VAL A 1 220 ? 11.881 -0.198 -14.618 1.00 96.81 220 VAL A C 1
ATOM 1558 O O . VAL A 1 220 ? 11.983 0.306 -15.738 1.00 96.81 220 VAL A O 1
ATOM 1561 N N . LEU A 1 221 ? 11.167 0.345 -13.635 1.00 96.00 221 LEU A N 1
ATOM 1562 C CA . LEU A 1 221 ? 10.568 1.670 -13.742 1.00 96.00 221 LEU A CA 1
ATOM 1563 C C . LEU A 1 221 ? 11.653 2.722 -13.495 1.00 96.00 221 LEU A C 1
ATOM 1565 O O . LEU A 1 221 ? 12.200 2.788 -12.404 1.00 96.00 221 LEU A O 1
ATOM 1569 N N . ASP A 1 222 ? 11.977 3.520 -14.510 1.00 94.12 222 ASP A N 1
ATOM 1570 C CA . ASP A 1 222 ? 12.901 4.650 -14.412 1.00 94.12 222 ASP A CA 1
ATOM 1571 C C . ASP A 1 222 ? 12.102 5.954 -14.450 1.00 94.12 222 ASP A C 1
ATOM 1573 O O . ASP A 1 222 ? 11.919 6.582 -15.498 1.00 94.12 222 ASP A O 1
ATOM 1577 N N . GLU A 1 223 ? 11.605 6.345 -13.277 1.00 91.50 223 GLU A N 1
ATOM 1578 C CA . GLU A 1 223 ? 10.767 7.528 -13.067 1.00 91.50 223 GLU A CA 1
ATOM 1579 C C . GLU A 1 223 ? 11.516 8.832 -13.359 1.00 91.50 223 GLU A C 1
ATOM 1581 O O . GLU A 1 223 ? 10.902 9.875 -13.549 1.00 91.50 223 GLU A O 1
ATOM 1586 N N . VAL A 1 224 ? 12.850 8.799 -13.370 1.00 91.00 224 VAL A N 1
ATOM 1587 C CA . VAL A 1 224 ? 13.683 9.975 -13.649 1.00 91.00 224 VAL A CA 1
ATOM 1588 C C . VAL A 1 224 ? 13.791 10.230 -15.153 1.00 91.00 224 VAL A C 1
ATOM 1590 O O . VAL A 1 224 ? 13.973 11.376 -15.567 1.00 91.00 224 VAL A O 1
ATOM 1593 N N . ASN A 1 225 ? 13.692 9.177 -15.967 1.00 93.50 225 ASN A N 1
ATOM 1594 C CA . ASN A 1 225 ? 13.750 9.251 -17.427 1.00 93.50 225 ASN A CA 1
ATOM 1595 C C . ASN A 1 225 ? 12.401 8.936 -18.105 1.00 93.50 225 ASN A C 1
ATOM 1597 O O . ASN A 1 225 ? 12.385 8.702 -19.317 1.00 93.50 225 ASN A O 1
ATOM 1601 N N . ASP A 1 226 ? 11.298 8.924 -17.349 1.00 93.94 226 ASP A N 1
ATOM 1602 C CA . ASP A 1 226 ? 9.922 8.719 -17.826 1.00 93.94 226 ASP A CA 1
ATOM 1603 C C . ASP A 1 226 ? 9.754 7.457 -18.693 1.00 93.94 226 ASP A C 1
ATOM 1605 O O . ASP A 1 226 ? 9.170 7.480 -19.786 1.00 93.94 226 ASP A O 1
ATOM 1609 N N . ARG A 1 227 ? 10.324 6.329 -18.249 1.00 96.00 227 ARG A N 1
ATOM 1610 C CA . ARG A 1 227 ? 10.299 5.077 -19.020 1.00 96.00 227 ARG A CA 1
ATOM 1611 C C . ARG A 1 227 ? 10.296 3.821 -18.160 1.00 96.00 227 ARG A C 1
ATOM 1613 O O . ARG A 1 227 ? 10.711 3.825 -17.010 1.00 96.00 227 ARG A O 1
ATOM 1620 N N . VAL A 1 228 ? 9.909 2.716 -18.784 1.00 96.75 228 VAL A N 1
ATOM 1621 C CA . VAL A 1 228 ? 10.168 1.358 -18.307 1.00 96.75 228 VAL A CA 1
ATOM 1622 C C . VAL A 1 228 ? 11.250 0.730 -19.176 1.00 96.75 228 VAL A C 1
ATOM 1624 O O . VAL A 1 228 ? 11.070 0.576 -20.390 1.00 96.75 228 VAL A O 1
ATOM 1627 N N . GLU A 1 229 ? 12.365 0.356 -18.560 1.00 96.94 229 GLU A N 1
ATOM 1628 C CA . GLU A 1 229 ? 13.443 -0.378 -19.220 1.00 96.94 229 GLU A CA 1
ATOM 1629 C C . GLU A 1 229 ? 13.191 -1.881 -19.134 1.00 96.94 229 GLU A C 1
ATOM 1631 O O . GLU A 1 229 ? 12.901 -2.411 -18.063 1.00 96.94 229 GLU A O 1
ATOM 1636 N N . ARG A 1 230 ? 13.349 -2.595 -20.247 1.00 96.38 230 ARG A N 1
ATOM 1637 C CA . ARG A 1 230 ? 13.279 -4.059 -20.290 1.00 96.38 230 ARG A CA 1
ATOM 1638 C C . ARG A 1 230 ? 14.667 -4.653 -20.430 1.00 96.38 230 ARG A C 1
ATOM 1640 O O . ARG A 1 230 ? 15.438 -4.248 -21.301 1.00 96.38 230 ARG A O 1
ATOM 1647 N N . TRP A 1 231 ? 14.940 -5.668 -19.627 1.00 97.25 231 TRP A N 1
ATOM 1648 C CA . TRP A 1 231 ? 16.209 -6.371 -19.563 1.00 97.25 231 TRP A CA 1
ATOM 1649 C C . TRP A 1 231 ? 15.995 -7.862 -19.792 1.00 97.25 231 TRP A C 1
ATOM 1651 O O . TRP A 1 231 ? 15.133 -8.477 -19.172 1.00 97.25 231 TRP A O 1
ATOM 1661 N N . HIS A 1 232 ? 16.817 -8.452 -20.655 1.00 95.50 232 HIS A N 1
ATOM 1662 C CA . HIS A 1 232 ? 16.837 -9.886 -20.910 1.00 95.50 232 HIS A CA 1
ATOM 1663 C C . HIS A 1 232 ? 18.238 -10.430 -20.644 1.00 95.50 232 HIS A C 1
ATOM 1665 O O . HIS A 1 232 ? 19.205 -10.048 -21.312 1.00 95.50 232 HIS A O 1
ATOM 1671 N N . ALA A 1 233 ? 18.356 -11.330 -19.665 1.00 92.56 233 ALA A N 1
ATOM 1672 C CA . ALA A 1 233 ? 19.621 -11.972 -19.300 1.00 92.56 233 ALA A CA 1
ATOM 1673 C C . ALA A 1 233 ? 20.781 -10.966 -19.096 1.00 92.56 233 ALA A C 1
ATOM 1675 O O . ALA A 1 233 ? 21.870 -11.132 -19.656 1.00 92.56 233 ALA A O 1
ATOM 1676 N N . GLY A 1 234 ? 20.530 -9.891 -18.337 1.00 92.94 234 GLY A N 1
ATOM 1677 C CA . GLY A 1 234 ? 21.526 -8.863 -18.012 1.00 92.94 234 GLY A CA 1
ATOM 1678 C C . GLY A 1 234 ? 21.770 -7.822 -19.106 1.00 92.94 234 GLY A C 1
ATOM 1679 O O . GLY A 1 234 ? 22.624 -6.958 -18.931 1.00 92.94 234 GLY A O 1
ATOM 1680 N N . ARG A 1 235 ? 21.053 -7.883 -20.235 1.00 94.94 235 ARG A N 1
ATOM 1681 C CA . ARG A 1 235 ? 21.184 -6.925 -21.340 1.00 94.94 235 ARG A CA 1
ATOM 1682 C C . ARG A 1 235 ? 19.924 -6.094 -21.501 1.00 94.94 235 ARG A C 1
ATOM 1684 O O . ARG A 1 235 ? 18.830 -6.649 -21.512 1.00 94.94 235 ARG A O 1
ATOM 1691 N N . HIS A 1 236 ? 20.102 -4.792 -21.701 1.00 96.56 236 HIS A N 1
ATOM 1692 C CA . HIS A 1 236 ? 19.029 -3.904 -22.131 1.00 96.56 236 HIS A CA 1
ATOM 1693 C C . HIS A 1 236 ? 18.433 -4.409 -23.451 1.00 96.56 236 HIS A C 1
ATOM 1695 O O . HIS A 1 236 ? 19.167 -4.769 -24.377 1.00 96.56 236 HIS A O 1
ATOM 1701 N N . ALA A 1 237 ? 17.108 -4.486 -23.501 1.00 95.62 237 ALA A N 1
ATOM 1702 C CA . ALA A 1 237 ? 16.350 -5.015 -24.624 1.00 95.62 237 ALA A CA 1
ATOM 1703 C C . ALA A 1 237 ? 15.457 -3.947 -25.267 1.00 95.62 237 ALA A C 1
ATOM 1705 O O . ALA A 1 237 ? 15.361 -3.900 -26.494 1.00 95.62 237 ALA A O 1
ATOM 1706 N N . ALA A 1 238 ? 14.793 -3.110 -24.464 1.00 95.88 238 ALA A N 1
ATOM 1707 C CA . ALA A 1 238 ? 13.890 -2.074 -24.958 1.00 95.88 238 ALA A CA 1
ATOM 1708 C C . ALA A 1 238 ? 13.597 -1.006 -23.899 1.00 95.88 238 ALA A C 1
ATOM 1710 O O . ALA A 1 238 ? 13.665 -1.284 -22.706 1.00 95.88 238 ALA A O 1
ATOM 1711 N N . ASP A 1 239 ? 13.172 0.168 -24.366 1.00 96.94 239 ASP A N 1
ATOM 1712 C CA . ASP A 1 239 ? 12.595 1.231 -23.543 1.00 96.94 239 ASP A CA 1
ATOM 1713 C C . ASP A 1 239 ? 11.136 1.443 -23.939 1.00 96.94 239 ASP A C 1
ATOM 1715 O O . ASP A 1 239 ? 10.805 1.488 -25.127 1.00 96.94 239 ASP A O 1
ATOM 1719 N N . THR A 1 240 ? 10.264 1.595 -22.947 1.00 97.38 240 THR A N 1
ATOM 1720 C CA . THR A 1 240 ? 8.856 1.956 -23.142 1.00 97.38 240 THR A CA 1
ATOM 1721 C C . THR A 1 240 ? 8.589 3.282 -22.434 1.00 97.38 240 THR A C 1
ATOM 1723 O O . THR A 1 240 ? 8.661 3.305 -21.209 1.00 97.38 240 THR A O 1
ATOM 1726 N N . PRO A 1 241 ? 8.311 4.387 -23.146 1.00 96.94 241 PRO A N 1
ATOM 1727 C CA . PRO A 1 241 ? 8.055 5.673 -22.498 1.00 96.94 241 PRO A CA 1
ATOM 1728 C C . PRO A 1 241 ? 6.745 5.623 -21.708 1.00 96.94 241 PRO A C 1
ATOM 1730 O O . PRO A 1 241 ? 5.758 5.107 -22.221 1.00 96.94 241 PRO A O 1
ATOM 1733 N N . VAL A 1 242 ? 6.706 6.175 -20.499 1.00 94.75 242 VAL A N 1
ATOM 1734 C CA . VAL A 1 242 ? 5.494 6.233 -19.667 1.00 94.75 242 VAL A CA 1
ATOM 1735 C C . VAL A 1 242 ? 5.313 7.632 -19.088 1.00 94.75 242 VAL A C 1
ATOM 1737 O O . VAL A 1 242 ? 6.270 8.271 -18.672 1.00 94.75 242 VAL A O 1
ATOM 1740 N N . ASP A 1 243 ? 4.072 8.117 -19.073 1.00 91.56 243 ASP A N 1
ATOM 1741 C CA . ASP A 1 243 ? 3.711 9.408 -18.468 1.00 91.56 243 ASP A CA 1
ATOM 1742 C C . ASP A 1 243 ? 3.504 9.227 -16.957 1.00 91.56 243 ASP A C 1
ATOM 1744 O O . ASP A 1 243 ? 2.376 9.025 -16.486 1.00 91.56 243 ASP A O 1
ATOM 1748 N N . VAL A 1 244 ? 4.610 9.232 -16.214 1.00 87.31 244 VAL A N 1
ATOM 1749 C CA . VAL A 1 244 ? 4.655 9.179 -14.745 1.00 87.31 244 VAL A CA 1
ATOM 1750 C C . VAL A 1 244 ? 5.027 10.552 -14.184 1.00 87.31 244 VAL A C 1
ATOM 1752 O O . VAL A 1 244 ? 5.624 11.382 -14.860 1.00 87.31 244 VAL A O 1
ATOM 1755 N N . THR A 1 245 ? 4.618 10.832 -12.953 1.00 76.19 245 THR A N 1
ATOM 1756 C CA . THR A 1 245 ? 4.810 12.142 -12.307 1.00 76.19 245 THR A CA 1
ATOM 1757 C C . THR A 1 245 ? 6.075 12.236 -11.453 1.00 76.19 245 THR A C 1
ATOM 1759 O O . THR A 1 245 ? 6.403 13.323 -10.970 1.00 76.19 245 THR A O 1
ATOM 1762 N N . GLY A 1 246 ? 6.812 11.129 -11.321 1.00 67.38 246 GLY A N 1
ATOM 1763 C CA . GLY A 1 246 ? 8.051 11.034 -10.552 1.00 67.38 246 GLY A CA 1
ATOM 1764 C C . GLY A 1 246 ? 7.828 10.757 -9.060 1.00 67.38 246 GLY A C 1
ATOM 1765 O O . GLY A 1 246 ? 6.765 11.025 -8.507 1.00 67.38 246 GLY A O 1
ATOM 1766 N N . GLY A 1 247 ? 8.857 10.240 -8.381 1.00 72.50 247 GLY A N 1
ATOM 1767 C CA . GLY A 1 247 ? 8.795 9.857 -6.964 1.00 72.50 247 GLY A CA 1
ATOM 1768 C C . GLY A 1 247 ? 9.039 8.366 -6.746 1.00 72.50 247 GLY A C 1
ATOM 1769 O O . GLY A 1 247 ? 9.530 7.691 -7.641 1.00 72.50 247 GLY A O 1
ATOM 1770 N N . ILE A 1 248 ? 8.723 7.876 -5.544 1.00 76.31 248 ILE A N 1
ATOM 1771 C CA . ILE A 1 248 ? 8.681 6.435 -5.263 1.00 76.31 248 ILE A CA 1
ATOM 1772 C C . ILE A 1 248 ? 7.326 5.923 -5.750 1.00 76.31 248 ILE A C 1
ATOM 1774 O O . ILE A 1 248 ? 6.294 6.467 -5.347 1.00 76.31 248 ILE A O 1
ATOM 1778 N N . ALA A 1 249 ? 7.344 4.911 -6.606 1.00 87.12 249 ALA A N 1
ATOM 1779 C CA . ALA A 1 249 ? 6.166 4.295 -7.191 1.00 87.12 249 ALA A CA 1
ATOM 1780 C C . ALA A 1 249 ? 6.316 2.772 -7.178 1.00 87.12 249 ALA A C 1
ATOM 1782 O O . ALA A 1 249 ? 7.429 2.254 -7.223 1.00 87.12 249 ALA A O 1
ATOM 1783 N N . ASP A 1 250 ? 5.191 2.066 -7.165 1.00 90.25 250 ASP A N 1
ATOM 1784 C CA . ASP A 1 250 ? 5.158 0.623 -7.391 1.00 90.25 250 ASP A CA 1
ATOM 1785 C C . ASP A 1 250 ? 4.731 0.340 -8.833 1.00 90.25 250 ASP A C 1
ATOM 1787 O O . ASP A 1 250 ? 3.961 1.099 -9.428 1.00 90.25 250 ASP A O 1
ATOM 1791 N N . MET A 1 251 ? 5.214 -0.764 -9.403 1.00 94.88 251 MET A N 1
ATOM 1792 C CA . MET A 1 251 ? 4.893 -1.169 -10.771 1.00 94.88 251 MET A CA 1
ATOM 1793 C C . MET A 1 251 ? 4.621 -2.668 -10.855 1.00 94.88 251 MET A C 1
ATOM 1795 O O . MET A 1 251 ? 5.333 -3.462 -10.243 1.00 94.88 251 MET A O 1
ATOM 1799 N N . ALA A 1 252 ? 3.653 -3.042 -11.688 1.00 95.81 252 ALA A N 1
ATOM 1800 C CA . ALA A 1 252 ? 3.446 -4.407 -12.158 1.00 95.81 252 ALA A CA 1
ATOM 1801 C C . ALA A 1 252 ? 3.358 -4.439 -13.692 1.00 95.81 252 ALA A C 1
ATOM 1803 O O . ALA A 1 252 ? 2.859 -3.500 -14.322 1.00 95.81 252 ALA A O 1
ATOM 1804 N N . VAL A 1 253 ? 3.849 -5.519 -14.300 1.00 95.12 253 VAL A N 1
ATOM 1805 C CA . VAL A 1 253 ? 3.740 -5.780 -15.737 1.00 95.12 253 VAL A CA 1
ATOM 1806 C C . VAL A 1 253 ? 2.879 -7.015 -15.963 1.00 95.12 253 VAL A C 1
ATOM 1808 O O . VAL A 1 253 ? 3.230 -8.137 -15.604 1.00 95.12 253 VAL A O 1
ATOM 1811 N N . GLU A 1 254 ? 1.756 -6.808 -16.633 1.00 93.31 254 GLU A N 1
ATOM 1812 C CA . GLU A 1 254 ? 0.788 -7.855 -16.931 1.00 93.31 254 GLU A CA 1
ATOM 1813 C C . GLU A 1 254 ? 1.266 -8.792 -18.049 1.00 93.31 254 GLU A C 1
ATOM 1815 O O . GLU A 1 254 ? 2.148 -8.476 -18.856 1.00 93.31 254 GLU A O 1
ATOM 1820 N N . ALA A 1 255 ? 0.624 -9.958 -18.157 1.00 91.62 255 ALA A N 1
ATOM 1821 C CA . ALA A 1 255 ? 0.966 -10.967 -19.163 1.00 91.62 255 ALA A CA 1
ATOM 1822 C C . ALA A 1 255 ? 0.780 -10.486 -20.618 1.00 91.62 255 ALA A C 1
ATOM 1824 O O . ALA A 1 255 ? 1.460 -10.982 -21.520 1.00 91.62 255 ALA A O 1
ATOM 1825 N N . ASP A 1 256 ? -0.124 -9.530 -20.867 1.00 92.25 256 ASP A N 1
ATOM 1826 C CA . ASP A 1 256 ? -0.306 -8.898 -22.183 1.00 92.25 256 ASP A CA 1
ATOM 1827 C C . ASP A 1 256 ? 0.712 -7.766 -22.450 1.00 92.25 256 ASP A C 1
ATOM 1829 O O . ASP A 1 256 ? 0.732 -7.185 -23.539 1.00 92.25 256 ASP A O 1
ATOM 1833 N N . GLY A 1 257 ? 1.573 -7.479 -21.470 1.00 92.31 257 GLY A N 1
ATOM 1834 C CA . GLY A 1 257 ? 2.582 -6.434 -21.483 1.00 92.31 257 GLY A CA 1
ATOM 1835 C C . GLY A 1 257 ? 2.080 -5.059 -21.054 1.00 92.31 257 GLY A C 1
ATOM 1836 O O . GLY A 1 257 ? 2.869 -4.117 -21.162 1.00 92.31 257 GLY A O 1
ATOM 1837 N N . SER A 1 258 ? 0.816 -4.905 -20.633 1.00 96.19 258 SER A N 1
ATOM 1838 C CA . SER A 1 258 ? 0.368 -3.664 -20.002 1.00 96.19 258 SER A CA 1
ATOM 1839 C C . SER A 1 258 ? 1.116 -3.422 -18.701 1.00 96.19 258 SER A C 1
ATOM 1841 O O . SER A 1 258 ? 1.629 -4.349 -18.080 1.00 96.19 258 SER A O 1
ATOM 1843 N N . ILE A 1 259 ? 1.219 -2.154 -18.330 1.00 96.56 259 ILE A N 1
ATOM 1844 C CA . ILE A 1 259 ? 2.008 -1.716 -17.184 1.00 96.56 259 ILE A CA 1
ATOM 1845 C C . ILE A 1 259 ? 1.065 -0.966 -16.261 1.00 96.56 259 ILE A C 1
ATOM 1847 O O . ILE A 1 259 ? 0.433 -0.004 -16.697 1.00 96.56 259 ILE A O 1
ATOM 1851 N N . ASP A 1 260 ? 0.989 -1.386 -15.010 1.00 95.81 260 ASP A N 1
ATOM 1852 C CA . ASP A 1 260 ? 0.263 -0.682 -13.966 1.00 95.81 260 ASP A CA 1
ATOM 1853 C C . ASP A 1 260 ? 1.271 -0.022 -13.029 1.00 95.81 260 ASP A C 1
ATOM 1855 O O . ASP A 1 260 ? 2.198 -0.672 -12.551 1.00 95.81 260 ASP A O 1
ATOM 1859 N N . VAL A 1 261 ? 1.113 1.282 -12.803 1.00 93.62 261 VAL A N 1
ATOM 1860 C CA . VAL A 1 261 ? 1.967 2.085 -11.921 1.00 93.62 261 VAL A CA 1
ATOM 1861 C C . VAL A 1 261 ? 1.099 2.715 -10.845 1.00 93.62 261 VAL A C 1
ATOM 1863 O O . VAL A 1 261 ? 0.128 3.407 -11.156 1.00 93.62 261 VAL A O 1
ATOM 1866 N N . LEU A 1 262 ? 1.457 2.488 -9.586 1.00 90.94 262 LEU A N 1
ATOM 1867 C CA . LEU A 1 262 ? 0.871 3.163 -8.437 1.00 90.94 262 LEU A CA 1
ATOM 1868 C C . LEU A 1 262 ? 1.823 4.271 -7.991 1.00 90.94 262 LEU A C 1
ATOM 1870 O O . LEU A 1 262 ? 2.909 3.991 -7.488 1.00 90.94 262 LEU A O 1
ATOM 1874 N N . GLU A 1 263 ? 1.412 5.524 -8.164 1.00 83.31 263 GLU A N 1
ATOM 1875 C CA . GLU A 1 263 ? 2.226 6.685 -7.797 1.00 83.31 263 GLU A CA 1
ATOM 1876 C C . GLU A 1 263 ? 1.465 7.654 -6.878 1.00 83.31 263 GLU A C 1
ATOM 1878 O O . GLU A 1 263 ? 0.236 7.772 -6.966 1.00 83.31 263 GLU A O 1
ATOM 1883 N N . PRO A 1 264 ? 2.160 8.378 -5.984 1.00 72.81 264 PRO A N 1
ATOM 1884 C CA . PRO A 1 264 ? 1.552 9.488 -5.265 1.00 72.81 264 PRO A CA 1
ATOM 1885 C C . PRO A 1 264 ? 1.161 10.601 -6.249 1.00 72.81 264 PRO A C 1
ATOM 1887 O O . PRO A 1 264 ? 1.929 10.955 -7.141 1.00 72.81 264 PRO A O 1
ATOM 1890 N N . THR A 1 265 ? -0.016 11.209 -6.083 1.00 63.25 265 THR A N 1
ATOM 1891 C CA . THR A 1 265 ? -0.380 12.383 -6.890 1.00 63.25 265 THR A CA 1
ATOM 1892 C C . THR A 1 265 ? 0.492 13.587 -6.550 1.00 63.25 265 THR A C 1
ATOM 1894 O O . THR A 1 265 ? 0.894 13.765 -5.403 1.00 63.25 265 THR A O 1
ATOM 1897 N N . GLY A 1 266 ? 0.699 14.475 -7.534 1.00 52.91 266 GLY A N 1
ATOM 1898 C CA . GLY A 1 266 ? 1.352 15.796 -7.429 1.00 52.91 266 GLY A CA 1
ATOM 1899 C C . GLY A 1 266 ? 1.088 16.594 -6.139 1.00 52.91 266 GLY A C 1
ATOM 1900 O O . GLY A 1 266 ? 1.953 17.350 -5.696 1.00 52.91 266 GLY A O 1
ATOM 1901 N N . ASP A 1 267 ? -0.104 16.434 -5.558 1.00 56.34 267 ASP A N 1
ATOM 1902 C CA . ASP A 1 267 ? -0.621 17.120 -4.368 1.00 56.34 267 ASP A CA 1
ATOM 1903 C C . ASP A 1 267 ? -0.677 16.251 -3.089 1.00 56.34 267 ASP A C 1
ATOM 1905 O O . ASP A 1 267 ? -1.101 16.736 -2.036 1.00 56.34 267 ASP A O 1
ATOM 1909 N N . GLY A 1 268 ? -0.232 14.993 -3.166 1.00 54.69 268 GLY A N 1
ATOM 1910 C CA . GLY A 1 268 ? 0.065 14.097 -2.046 1.00 54.69 268 GLY A CA 1
ATOM 1911 C C . GLY A 1 268 ? -1.136 13.556 -1.268 1.00 54.69 268 GLY A C 1
ATOM 1912 O O . GLY A 1 268 ? -0.940 13.018 -0.182 1.00 54.69 268 GLY A O 1
ATOM 1913 N N . ARG A 1 269 ? -2.376 13.725 -1.751 1.00 59.31 269 ARG A N 1
ATOM 1914 C CA . ARG A 1 269 ? -3.578 13.363 -0.967 1.00 59.31 269 ARG A CA 1
ATOM 1915 C C . ARG A 1 269 ? -4.230 12.046 -1.351 1.00 59.31 269 ARG A C 1
ATOM 1917 O O . ARG A 1 269 ? -4.971 11.496 -0.540 1.00 59.31 269 ARG A O 1
ATOM 1924 N N . THR A 1 270 ? -4.028 11.555 -2.566 1.00 71.88 270 THR A N 1
ATOM 1925 C CA . THR A 1 270 ? -4.671 10.316 -3.016 1.00 71.88 270 THR A CA 1
ATOM 1926 C C . THR A 1 270 ? -3.768 9.658 -4.045 1.00 71.88 270 THR A C 1
ATOM 1928 O O . THR A 1 270 ? -3.584 10.252 -5.100 1.00 71.88 270 THR A O 1
ATOM 1931 N N . PRO A 1 271 ? -3.172 8.486 -3.777 1.00 78.81 271 PRO A N 1
ATOM 1932 C CA . PRO A 1 271 ? -2.377 7.801 -4.790 1.00 78.81 271 PRO A CA 1
ATOM 1933 C C . PRO A 1 271 ? -3.229 7.494 -6.030 1.00 78.81 271 PRO A C 1
ATOM 1935 O O . PRO A 1 271 ? -4.444 7.302 -5.944 1.00 78.81 271 PRO A O 1
ATOM 1938 N N . GLU A 1 272 ? -2.603 7.462 -7.201 1.00 87.00 272 GLU A N 1
ATOM 1939 C CA . GLU A 1 272 ? -3.266 7.185 -8.474 1.00 87.00 272 GLU A CA 1
ATOM 1940 C C . GLU A 1 272 ? -2.715 5.889 -9.068 1.00 87.00 272 GLU A C 1
ATOM 1942 O O . GLU A 1 272 ? -1.507 5.739 -9.247 1.00 87.00 272 GLU A O 1
ATOM 1947 N N . LEU A 1 273 ? -3.613 4.959 -9.397 1.00 91.19 273 LEU A N 1
ATOM 1948 C CA . LEU A 1 273 ? -3.287 3.807 -10.226 1.00 91.19 273 LEU A CA 1
ATOM 1949 C C . LEU A 1 273 ? -3.406 4.214 -11.695 1.00 91.19 273 LEU A C 1
ATOM 1951 O O . LEU A 1 273 ? -4.491 4.570 -12.176 1.00 91.19 273 LEU A O 1
ATOM 1955 N N . ARG A 1 274 ? -2.288 4.144 -12.410 1.00 93.00 274 ARG A N 1
ATOM 1956 C CA . ARG A 1 274 ? -2.198 4.398 -13.844 1.00 93.00 274 ARG A CA 1
ATOM 1957 C C . ARG A 1 274 ? -1.949 3.111 -14.596 1.00 93.00 274 ARG A C 1
ATOM 1959 O O . ARG A 1 274 ? -0.963 2.437 -14.338 1.00 93.00 274 ARG A O 1
ATOM 1966 N N . SER A 1 275 ? -2.782 2.845 -15.592 1.00 95.94 275 SER A N 1
ATOM 1967 C CA . SER A 1 275 ? -2.597 1.699 -16.481 1.00 95.94 275 SER A CA 1
ATOM 1968 C C . SER A 1 275 ? -2.134 2.181 -17.846 1.00 95.94 275 SER A C 1
ATOM 1970 O O . SER A 1 275 ? -2.767 3.051 -18.454 1.00 95.94 275 SER A O 1
ATOM 1972 N N . PHE A 1 276 ? -1.071 1.586 -18.366 1.00 97.25 276 PHE A N 1
ATOM 1973 C CA . PHE A 1 276 ? -0.487 1.873 -19.669 1.00 97.25 276 PHE A CA 1
ATOM 1974 C C . PHE A 1 276 ? -0.595 0.648 -20.577 1.00 97.25 276 PHE A C 1
ATOM 1976 O O . PHE A 1 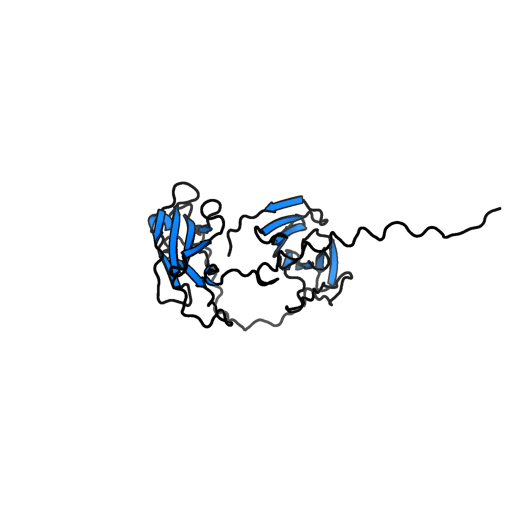276 ? -0.466 -0.498 -20.155 1.00 97.25 276 PHE A O 1
ATOM 1983 N N . ALA A 1 277 ? -0.823 0.880 -21.865 1.00 97.69 277 ALA A N 1
ATOM 1984 C CA . ALA A 1 277 ? -0.671 -0.146 -22.886 1.00 97.69 277 ALA A CA 1
ATOM 1985 C C . ALA A 1 277 ? 0.795 -0.618 -22.968 1.00 97.69 277 ALA A C 1
ATOM 1987 O O . ALA A 1 277 ? 1.685 0.130 -22.567 1.00 97.69 277 ALA A O 1
ATOM 1988 N N . PRO A 1 278 ? 1.084 -1.767 -23.609 1.00 95.75 278 PRO A N 1
ATOM 1989 C CA . PRO A 1 278 ? 2.463 -2.220 -23.825 1.00 95.75 278 PRO A CA 1
ATOM 1990 C C . PRO A 1 278 ? 3.354 -1.220 -24.574 1.00 95.75 278 PRO A C 1
ATOM 1992 O O . PRO A 1 278 ? 4.573 -1.294 -24.505 1.00 95.75 278 PRO A O 1
ATOM 1995 N N . SER A 1 279 ? 2.750 -0.282 -25.309 1.00 96.69 279 SER A N 1
ATOM 1996 C CA . SER A 1 279 ? 3.451 0.809 -25.986 1.00 96.69 279 SER A CA 1
ATOM 1997 C C . SER A 1 279 ? 3.775 1.999 -25.078 1.00 96.69 279 SER A C 1
ATOM 1999 O O . SER A 1 279 ? 4.307 2.988 -25.575 1.00 96.69 279 SER A O 1
ATOM 2001 N N . GLY A 1 280 ? 3.364 1.963 -23.807 1.00 96.94 280 GLY A N 1
ATOM 2002 C CA . GLY A 1 280 ? 3.486 3.074 -22.865 1.00 96.94 280 GLY A CA 1
ATOM 2003 C C . GLY A 1 280 ? 2.373 4.122 -22.953 1.00 96.94 280 GLY A C 1
ATOM 2004 O O . GLY A 1 280 ? 2.373 5.117 -22.235 1.00 96.94 280 GLY A O 1
ATOM 2005 N N . ALA A 1 281 ? 1.383 3.911 -23.826 1.00 97.50 281 ALA A N 1
ATOM 2006 C CA . ALA A 1 281 ? 0.247 4.818 -23.949 1.00 97.50 281 ALA A CA 1
ATOM 2007 C C . ALA A 1 281 ? -0.698 4.649 -22.754 1.00 97.50 281 ALA A C 1
ATOM 2009 O O . ALA A 1 281 ? -1.218 3.555 -22.530 1.00 97.50 281 ALA A O 1
ATOM 2010 N N . LEU A 1 282 ? -0.957 5.730 -22.022 1.00 96.00 282 LEU A N 1
ATOM 2011 C CA . LEU A 1 282 ? -1.897 5.735 -20.906 1.00 96.00 282 LEU A CA 1
ATOM 2012 C C . LEU A 1 282 ? -3.301 5.284 -21.354 1.00 96.00 282 LEU A C 1
ATOM 2014 O O . LEU A 1 282 ? -3.872 5.832 -22.298 1.00 96.00 282 LEU A O 1
ATOM 2018 N N . ARG A 1 283 ? -3.866 4.305 -20.643 1.00 96.75 283 ARG A N 1
ATOM 2019 C CA . ARG A 1 283 ? -5.229 3.783 -20.824 1.00 96.75 283 ARG A CA 1
ATOM 2020 C C . ARG A 1 283 ? -6.201 4.355 -19.796 1.00 96.75 283 ARG A C 1
ATOM 2022 O O . ARG A 1 283 ? -7.309 4.741 -20.162 1.00 96.75 283 ARG A O 1
ATOM 2029 N N . SER A 1 284 ? -5.796 4.412 -18.529 1.00 94.19 284 SER A N 1
ATOM 2030 C CA . SER A 1 284 ? -6.656 4.848 -17.424 1.00 94.19 284 SER A CA 1
ATOM 2031 C C . SER A 1 284 ? -5.865 5.464 -16.279 1.00 94.19 284 SER A C 1
ATOM 2033 O O . SER A 1 284 ? -4.704 5.128 -16.061 1.00 94.19 284 SER A O 1
ATOM 2035 N N . LYS A 1 285 ? -6.543 6.351 -15.546 1.00 91.75 285 LYS A N 1
ATOM 2036 C CA . LYS A 1 285 ? -6.109 6.948 -14.282 1.00 91.75 285 LYS A CA 1
ATOM 2037 C C . LYS A 1 285 ? -7.228 6.743 -13.271 1.00 91.75 285 LYS A C 1
ATOM 2039 O O . LYS A 1 285 ? -8.355 7.173 -13.527 1.00 91.75 285 LYS A O 1
ATOM 2044 N N . THR A 1 286 ? -6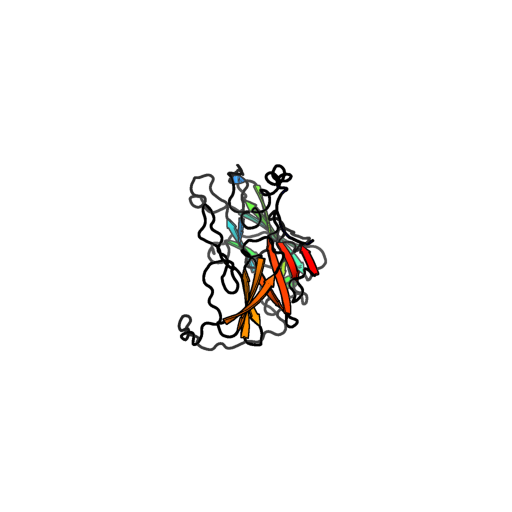.932 6.065 -12.173 1.00 89.88 286 THR A N 1
ATOM 2045 C CA . THR A 1 286 ? -7.910 5.763 -11.128 1.00 89.88 286 THR A CA 1
ATOM 2046 C C . THR A 1 286 ? -7.365 6.251 -9.793 1.00 89.88 286 THR A C 1
ATOM 2048 O O . THR A 1 286 ? -6.389 5.677 -9.311 1.00 89.88 286 THR A O 1
ATOM 2051 N N . PRO A 1 287 ? -7.971 7.279 -9.175 1.00 86.06 287 PRO A N 1
ATOM 2052 C CA . PRO A 1 287 ? -7.656 7.633 -7.800 1.00 86.06 287 PRO A CA 1
ATOM 2053 C C . PRO A 1 287 ? -7.944 6.433 -6.902 1.00 86.06 287 PRO A C 1
ATOM 2055 O O . PRO A 1 287 ? -9.057 5.899 -6.908 1.00 86.06 287 PRO A O 1
ATOM 2058 N N . ILE A 1 288 ? -6.942 5.998 -6.152 1.00 79.75 288 ILE A N 1
ATOM 2059 C CA . ILE A 1 288 ? -7.094 4.956 -5.152 1.00 79.75 288 ILE A CA 1
ATOM 2060 C C . ILE A 1 288 ? -7.288 5.673 -3.831 1.00 79.75 288 ILE A C 1
ATOM 2062 O O . ILE A 1 288 ? -6.365 6.297 -3.311 1.00 79.75 288 ILE A O 1
ATOM 2066 N N . GLU A 1 289 ? -8.517 5.618 -3.314 1.00 70.62 289 GLU A N 1
ATOM 2067 C CA . GLU A 1 289 ? -8.773 6.069 -1.952 1.00 70.62 289 GLU A CA 1
ATOM 2068 C C . GLU A 1 289 ? -7.789 5.371 -1.033 1.00 70.62 289 GLU A C 1
ATOM 2070 O O . GLU A 1 289 ? -7.618 4.150 -1.083 1.00 70.62 289 GLU A O 1
ATOM 2075 N N . ASP A 1 290 ? -7.113 6.184 -0.238 1.00 61.47 290 ASP A N 1
ATOM 2076 C CA . ASP A 1 290 ? -6.060 5.706 0.613 1.00 61.47 290 ASP A CA 1
ATOM 2077 C C . ASP A 1 290 ? -6.648 4.742 1.648 1.00 61.47 290 ASP A C 1
ATOM 2079 O O . ASP A 1 290 ? -7.347 5.147 2.577 1.00 61.47 290 ASP A O 1
ATOM 2083 N N . ARG A 1 291 ? -6.388 3.452 1.435 1.00 54.78 291 ARG A N 1
ATOM 2084 C CA . ARG A 1 291 ? -6.671 2.363 2.372 1.00 54.78 291 ARG A CA 1
ATOM 2085 C C . ARG A 1 291 ? -5.446 2.044 3.241 1.00 54.78 291 ARG A C 1
ATOM 2087 O O . ARG A 1 291 ? -5.421 0.967 3.811 1.00 54.78 291 ARG A O 1
ATOM 2094 N N . THR A 1 292 ? -4.461 2.951 3.260 1.00 45.69 292 THR A N 1
ATOM 2095 C CA . THR A 1 292 ? -3.069 2.856 3.738 1.00 45.69 292 THR A CA 1
ATOM 2096 C C . THR A 1 292 ? -2.687 1.643 4.593 1.00 45.69 292 THR A C 1
ATOM 2098 O O . THR A 1 292 ? -3.328 1.311 5.588 1.00 45.69 292 THR A O 1
ATOM 2101 N N . TRP A 1 293 ? -1.559 1.075 4.156 1.00 42.28 293 TRP A N 1
ATOM 2102 C CA . TRP A 1 293 ? -0.601 0.149 4.774 1.00 42.28 293 TRP A CA 1
ATOM 2103 C C . TRP A 1 293 ? -0.551 0.159 6.305 1.00 42.28 293 TRP A C 1
ATOM 2105 O O . TRP A 1 293 ? -0.381 1.252 6.895 1.00 42.28 293 TRP A O 1
#

Sequence (293 aa):
MRAIRLLCWGVCGLVLGAAAGVAAVAAAGAIAAGPTDRDPASIIDVGHLPPLLRLPGEQATLRFNVFCPSPGKDPFDGEPCDAGGDVFVRAGAAGAFEKIPLRRTDDVAYGRYVAEVPAGLASSPEGFSYYAVLRNEATGASLTVPSAGAAAPQLSLPLEHAVVVDLGAHDFGSTRHADARVAEAPWGSAPGQAGLLRGPTFGPIGPSAFDVAANGDVAVLDEVNDRVERWHAGRHAADTPVDVTGGIADMAVEADGSIDVLEPTGDGRTPELRSFAPSGALRSKTPIEDRTW

Foldseek 3Di:
DDDDDDDDDDDDDPDPPPPPPPQFDCFQPPPDDDPPVPPLLQDKDKDWDDQQEDAAPDWDKTAIQIQRADNDPGRPPDDRFPKWWWKWKDAALDDGTDIFTWDADPPNPHHRTITTDPSVRCNRQNHMWMKIWMARPVRRHIAIAVNCGSVDTRGHHYPPDDDDDCPDDDPVVPDDPDPADQEDADDDQPQRHWHWDDDPPDDIDTFQEWDADPVRWIWTDRLRNQWIWITGRHDTDDIAHAPDSDHRWYWDADPQRKIWIWGGDSNNQFIWIWIAHNNNHTDDIDTDRRNDD

pLDDT: mean 79.98, std 21.25, range [27.14, 98.56]

Secondary structure (DSSP, 8-state):
-----------S--SSSSSSSSSS--STTTT-SS-----GGG--EEEE----EE-TTPPPEEEEEEE---SSSSTTSSPPP-EEEEEEEEEBTSSPPEEEE-EE-S--SS-SEEEEPPHHHHT-TT-EEEEEEEEETTT--EEEESTTTTSS-EEEEE-TT-------S--TT-PPPPS--S----BSSSTT-B--B--SSS--B---EEEE-TTS-EEEEETTTTEEEEEETTEEEEEEE-----SS-EEEE-TTS-EEEEE--TTSSS-EEEEE-TTS-EEEEEE------